Protein AF-S7W7E5-F1 (afdb_monomer)

Solvent-accessible surface area (backbone atoms only — not comparable to full-atom values): 13883 Å² total; per-residue (Å²): 138,82,54,78,68,56,56,57,45,47,63,53,38,70,72,60,65,80,72,83,62,83,86,68,86,85,74,87,75,84,80,75,80,84,60,98,75,58,46,77,47,75,42,61,36,37,36,31,43,35,70,68,48,53,51,52,34,46,76,71,75,38,54,67,69,57,50,50,50,53,32,49,52,54,49,34,51,46,52,35,52,52,32,50,75,71,70,45,52,54,38,60,44,76,47,76,45,79,39,73,76,60,61,88,90,52,62,40,69,65,75,69,90,51,64,68,58,55,52,47,39,42,48,51,53,36,73,76,37,75,84,47,17,38,36,38,38,28,54,35,64,51,74,82,43,46,71,60,30,60,77,65,66,40,77,53,77,62,48,75,49,80,46,88,91,54,58,33,19,25,28,39,33,43,47,50,94,48,68,68,61,35,38,51,46,48,47,39,42,54,40,30,32,54,54,40,86,56,58,61,41,59,44,79,43,81,44,78,44,100,86,77,48,80,40,80,44,76,40,70,35,72,71,38,52,50,38,56,68,69,30,71,73,58,48,74,84,128

Radius of gyration: 18.19 Å; Cα contacts (8 Å, |Δi|>4): 355; chains: 1; bounding box: 48×42×54 Å

Structure (mmCIF, N/CA/C/O backbone):
data_AF-S7W7E5-F1
#
_entry.id   AF-S7W7E5-F1
#
loop_
_atom_site.group_PDB
_atom_site.id
_atom_site.type_symbol
_atom_site.label_atom_id
_atom_site.label_alt_id
_atom_site.label_comp_id
_atom_site.label_asym_id
_atom_site.label_entity_id
_atom_site.label_seq_id
_atom_site.pdbx_PDB_ins_code
_atom_site.Cartn_x
_atom_site.Cartn_y
_atom_site.Cartn_z
_atom_site.occupancy
_atom_site.B_iso_or_equiv
_atom_site.auth_seq_id
_atom_site.auth_comp_id
_atom_site.auth_asym_id
_atom_site.auth_atom_id
_atom_site.pdbx_PDB_model_num
ATOM 1 N N . MET A 1 1 ? -8.495 -20.470 -22.300 1.00 36.09 1 MET A N 1
ATOM 2 C CA . MET A 1 1 ? -7.683 -19.507 -23.070 1.00 36.09 1 MET A CA 1
ATOM 3 C C . MET A 1 1 ? -8.589 -18.308 -23.313 1.00 36.09 1 MET A C 1
ATOM 5 O O . MET A 1 1 ? -9.410 -18.369 -24.214 1.00 36.09 1 MET A O 1
ATOM 9 N N . PHE A 1 2 ? -8.581 -17.331 -22.403 1.00 31.47 2 PHE A N 1
ATOM 10 C CA . PHE A 1 2 ? -9.453 -16.149 -22.489 1.00 31.47 2 PHE A CA 1
ATOM 11 C C . PHE A 1 2 ? -8.809 -15.112 -23.413 1.00 31.47 2 PHE A C 1
ATOM 13 O O . PHE A 1 2 ? -7.579 -15.020 -23.467 1.00 31.47 2 PHE A O 1
ATOM 20 N N . SER A 1 3 ? -9.616 -14.383 -24.182 1.00 30.33 3 SER A N 1
ATOM 21 C CA . SER A 1 3 ? -9.095 -13.420 -25.159 1.00 30.33 3 SER A CA 1
ATOM 22 C C . SER A 1 3 ? -8.536 -12.173 -24.458 1.00 30.33 3 SER A C 1
ATOM 24 O O . SER A 1 3 ? -9.016 -11.788 -23.393 1.00 30.33 3 SER A O 1
ATOM 26 N N . LEU A 1 4 ? -7.548 -11.501 -25.062 1.00 34.56 4 LEU A N 1
ATOM 27 C CA . LEU A 1 4 ? -7.001 -10.214 -24.585 1.00 34.56 4 LEU A CA 1
ATOM 28 C C . LEU A 1 4 ? -8.090 -9.147 -24.334 1.00 34.56 4 LEU A C 1
ATOM 30 O O . LEU A 1 4 ? -7.899 -8.256 -23.509 1.00 34.56 4 LEU A O 1
ATOM 34 N N . LEU A 1 5 ? -9.251 -9.275 -24.988 1.00 28.14 5 LEU A N 1
ATOM 35 C CA . LEU A 1 5 ? -10.413 -8.407 -24.795 1.00 28.14 5 LEU A CA 1
ATOM 36 C C . LEU A 1 5 ? -11.123 -8.647 -23.448 1.00 28.14 5 LEU A C 1
ATOM 38 O O . LEU A 1 5 ? -11.612 -7.705 -22.831 1.00 28.14 5 LEU A O 1
ATOM 42 N N . GLU A 1 6 ? -11.149 -9.887 -22.956 1.00 30.55 6 GLU A N 1
ATOM 43 C CA . GLU A 1 6 ? -11.772 -10.234 -21.671 1.00 30.55 6 GLU A CA 1
ATOM 44 C C . GLU A 1 6 ? -10.896 -9.830 -20.479 1.00 30.55 6 GLU A C 1
ATOM 46 O O . GLU A 1 6 ? -11.427 -9.484 -19.426 1.00 30.55 6 GLU A O 1
ATOM 51 N N . LEU A 1 7 ? -9.568 -9.780 -20.653 1.00 37.66 7 LEU A N 1
ATOM 52 C CA . LEU A 1 7 ? -8.644 -9.246 -19.645 1.00 37.66 7 LEU A CA 1
ATOM 53 C C . LEU A 1 7 ? -8.788 -7.724 -19.477 1.00 37.66 7 LEU A C 1
ATOM 55 O O . LEU A 1 7 ? -8.808 -7.229 -18.350 1.00 37.66 7 LEU A O 1
ATOM 59 N N . PHE A 1 8 ? -8.943 -6.991 -20.586 1.00 31.67 8 PHE A N 1
ATOM 60 C CA . PHE A 1 8 ? -9.191 -5.542 -20.573 1.00 31.67 8 PHE A CA 1
ATOM 61 C C . PHE A 1 8 ? -10.543 -5.192 -19.953 1.00 31.67 8 PHE A C 1
ATOM 63 O O . PHE A 1 8 ? -10.668 -4.201 -19.227 1.00 31.67 8 PHE A O 1
ATOM 70 N N . LEU A 1 9 ? -11.552 -6.030 -20.207 1.00 31.23 9 LEU A N 1
ATOM 71 C CA . LEU A 1 9 ? -12.834 -5.915 -19.536 1.00 31.23 9 LEU A CA 1
ATOM 72 C C . LEU A 1 9 ? -12.685 -6.221 -18.050 1.00 31.23 9 LEU A C 1
ATOM 74 O O . LEU A 1 9 ? -13.210 -5.446 -17.280 1.00 31.23 9 LEU A O 1
ATOM 78 N N . PHE A 1 10 ? -11.923 -7.227 -17.611 1.00 35.41 10 PHE A N 1
ATOM 79 C CA . PHE A 1 10 ? -11.811 -7.556 -16.182 1.00 35.41 10 PHE A CA 1
ATOM 80 C C . PHE A 1 10 ? -11.156 -6.452 -15.337 1.00 35.41 10 PHE A C 1
ATOM 82 O O . PHE A 1 10 ? -11.651 -6.154 -14.253 1.00 35.41 10 PHE A O 1
ATOM 89 N N . VAL A 1 11 ? -10.099 -5.796 -15.834 1.00 36.53 11 VAL A N 1
ATOM 90 C CA . VAL A 1 11 ? -9.468 -4.666 -15.123 1.00 36.53 11 VAL A CA 1
ATOM 91 C C . VAL A 1 11 ? -10.433 -3.481 -15.035 1.00 36.53 11 VAL A C 1
ATOM 93 O O . VAL A 1 11 ? -10.618 -2.934 -13.954 1.00 36.53 11 VAL A O 1
ATOM 96 N N . ASN A 1 12 ? -11.144 -3.141 -16.115 1.00 33.06 12 ASN A N 1
ATOM 97 C CA . ASN A 1 12 ? -12.177 -2.096 -16.065 1.00 33.06 12 ASN A CA 1
ATOM 98 C C . ASN A 1 12 ? -13.422 -2.518 -15.269 1.00 33.06 12 ASN A C 1
ATOM 100 O O . ASN A 1 12 ? -14.105 -1.684 -14.685 1.00 33.06 12 ASN A O 1
ATOM 104 N N . TYR A 1 13 ? -13.721 -3.811 -15.211 1.00 36.22 13 TYR A N 1
ATOM 105 C CA . TYR A 1 13 ? -14.903 -4.379 -14.574 1.00 36.22 13 TYR A CA 1
ATOM 106 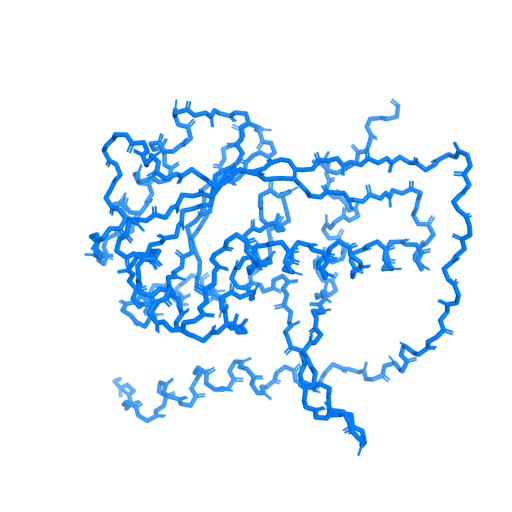C C . TYR A 1 13 ? -14.726 -4.542 -13.069 1.00 36.22 13 TYR A C 1
ATOM 108 O O . TYR A 1 13 ? -15.685 -4.321 -12.345 1.00 36.22 13 TYR A O 1
ATOM 116 N N . VAL A 1 14 ? -13.519 -4.817 -12.565 1.00 40.62 14 VAL A N 1
ATOM 117 C CA . VAL A 1 14 ? -13.231 -4.699 -11.124 1.00 40.62 14 VAL A CA 1
ATOM 118 C C . VAL A 1 14 ? -13.378 -3.241 -10.666 1.00 40.62 14 VAL A C 1
ATOM 120 O O . VAL A 1 14 ? -13.887 -3.007 -9.576 1.00 40.62 14 VAL A O 1
ATOM 123 N N . PHE A 1 15 ? -13.055 -2.261 -11.520 1.00 38.78 15 PHE A N 1
ATOM 124 C CA . PHE A 1 15 ? -13.341 -0.846 -11.245 1.00 38.78 15 PHE A CA 1
ATOM 125 C C . PHE A 1 15 ? -14.815 -0.442 -11.477 1.00 38.78 15 PHE A C 1
ATOM 127 O O . PHE A 1 15 ? -15.273 0.513 -10.860 1.00 38.78 15 PHE A O 1
ATOM 134 N N . SER A 1 16 ? -15.582 -1.171 -12.302 1.00 36.09 16 SER A N 1
ATOM 135 C CA . SER A 1 16 ? -16.959 -0.790 -12.681 1.00 36.09 16 SER A CA 1
ATOM 136 C C . SER A 1 16 ? -18.089 -1.593 -12.012 1.00 36.09 16 SER A C 1
ATOM 138 O O . SER A 1 16 ? -19.228 -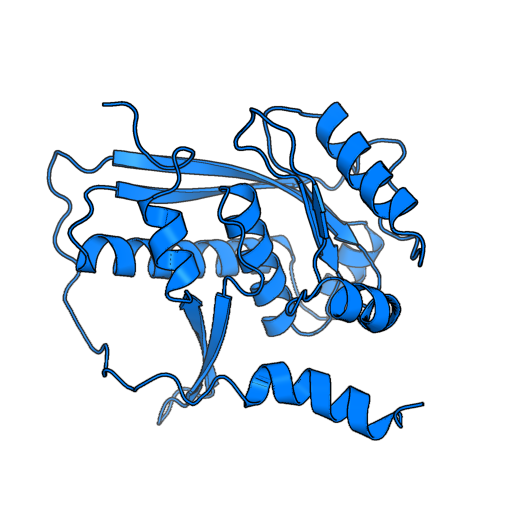1.130 -12.034 1.00 36.09 16 SER A O 1
ATOM 140 N N . ARG A 1 17 ? -17.854 -2.792 -11.443 1.00 33.16 17 ARG A N 1
ATOM 141 C CA . ARG A 1 17 ? -18.945 -3.686 -10.978 1.00 33.16 17 ARG A CA 1
ATOM 142 C C . ARG A 1 17 ? -19.270 -3.693 -9.486 1.00 33.16 17 ARG A C 1
ATOM 144 O O . ARG A 1 17 ? -20.342 -4.187 -9.149 1.00 33.16 17 ARG A O 1
ATOM 151 N N . ASP A 1 18 ? -18.469 -3.084 -8.620 1.00 39.53 18 ASP A N 1
ATOM 152 C CA . ASP A 1 18 ? -18.821 -2.941 -7.194 1.00 39.53 18 ASP A CA 1
ATOM 153 C C . ASP A 1 18 ? -19.610 -1.635 -6.912 1.00 39.53 18 ASP A C 1
ATOM 155 O O . ASP A 1 18 ? -19.486 -1.024 -5.854 1.00 39.53 18 ASP A O 1
ATOM 159 N N . LEU A 1 19 ? -20.458 -1.205 -7.860 1.00 41.25 19 LEU A N 1
ATOM 160 C CA . LEU A 1 19 ? -21.357 -0.041 -7.727 1.00 41.25 19 LEU A CA 1
ATOM 161 C C . LEU A 1 19 ? -22.774 -0.382 -7.230 1.00 41.25 19 LEU A C 1
ATOM 163 O O . LEU A 1 19 ? -23.589 0.518 -7.066 1.00 41.25 19 LEU A O 1
ATOM 167 N N . ASN A 1 20 ? -23.072 -1.649 -6.926 1.00 29.67 20 ASN A N 1
ATOM 168 C CA . ASN A 1 20 ? -24.323 -2.039 -6.259 1.00 29.67 20 ASN A CA 1
ATOM 169 C C . ASN A 1 20 ? -24.090 -2.344 -4.772 1.00 29.67 20 ASN A C 1
ATOM 171 O O . ASN A 1 20 ? -24.461 -3.397 -4.258 1.00 29.67 20 ASN A O 1
ATOM 175 N N . VAL A 1 21 ? -23.474 -1.396 -4.067 1.00 38.59 21 VAL A N 1
ATOM 176 C CA . VAL A 1 21 ? -23.572 -1.317 -2.608 1.00 38.59 21 VAL A CA 1
ATOM 177 C C . VAL A 1 21 ? -24.645 -0.283 -2.300 1.00 38.59 21 VAL A C 1
ATOM 179 O O . VAL A 1 21 ? -24.525 0.872 -2.690 1.00 38.59 21 VAL A O 1
ATOM 182 N N . SER A 1 22 ? -25.712 -0.741 -1.643 1.00 34.47 22 SER A N 1
ATOM 183 C CA . SER A 1 22 ? -26.839 0.044 -1.131 1.00 34.47 22 SER A CA 1
ATOM 184 C C . SER A 1 22 ? -26.448 1.486 -0.779 1.00 34.47 22 SER A C 1
ATOM 186 O O . SER A 1 22 ? -25.796 1.715 0.241 1.00 34.47 22 SER A O 1
ATOM 188 N N . ASN A 1 23 ? -26.917 2.446 -1.583 1.00 31.12 23 ASN A N 1
ATOM 189 C CA . ASN A 1 23 ? -26.926 3.870 -1.257 1.00 31.12 23 ASN A CA 1
ATOM 190 C C . ASN A 1 23 ? -27.649 4.072 0.081 1.00 31.12 23 ASN A C 1
ATOM 192 O O . ASN A 1 23 ? -28.875 4.104 0.150 1.00 31.12 23 ASN A O 1
ATOM 196 N N . ARG A 1 24 ? -26.889 4.198 1.166 1.00 36.97 24 ARG A N 1
ATOM 197 C CA . ARG A 1 24 ? -27.301 5.068 2.261 1.00 36.97 24 ARG A CA 1
ATOM 198 C C . ARG A 1 24 ? -26.563 6.368 2.033 1.00 36.97 24 ARG A C 1
ATOM 200 O O . ARG A 1 24 ? -25.340 6.400 2.129 1.00 36.97 24 ARG A O 1
ATOM 207 N N . ASP A 1 25 ? -27.313 7.392 1.656 1.00 35.44 25 ASP A N 1
ATOM 208 C CA . ASP A 1 25 ? -26.816 8.747 1.481 1.00 35.44 25 ASP A CA 1
ATOM 209 C C . ASP A 1 25 ? -26.152 9.208 2.782 1.00 35.44 25 ASP A C 1
ATOM 211 O O . ASP A 1 25 ? -26.802 9.496 3.786 1.00 35.44 25 ASP A O 1
ATOM 215 N N . PHE A 1 26 ? -24.821 9.210 2.778 1.00 48.16 26 PHE A N 1
ATOM 216 C CA . PHE A 1 26 ? -23.981 9.647 3.886 1.00 48.16 26 PHE A CA 1
ATOM 217 C C . PHE A 1 26 ? -23.557 11.095 3.651 1.00 48.16 26 PHE A C 1
ATOM 219 O O . PHE A 1 26 ? -22.373 11.379 3.486 1.00 48.16 26 PHE A O 1
ATOM 226 N N . ASN A 1 27 ? -24.528 12.008 3.620 1.00 36.44 27 ASN A N 1
ATOM 227 C CA . ASN A 1 27 ? -24.248 13.438 3.577 1.00 36.44 27 ASN A CA 1
ATOM 228 C C . ASN A 1 27 ? -24.368 14.065 4.971 1.00 36.44 27 ASN A C 1
ATOM 230 O O . ASN A 1 27 ? -25.354 13.873 5.680 1.00 36.44 27 ASN A O 1
ATOM 234 N N . SER A 1 28 ? -23.324 14.831 5.309 1.00 40.44 28 SER A N 1
ATOM 235 C CA . SER A 1 28 ? -23.257 15.871 6.345 1.00 40.44 28 SER A CA 1
ATOM 236 C C . SER A 1 28 ? -23.687 15.469 7.761 1.00 40.44 28 SER A C 1
ATOM 238 O O . SER A 1 28 ? -24.772 15.818 8.216 1.00 40.44 28 SER A O 1
ATOM 240 N N . ALA A 1 29 ? -22.781 14.820 8.496 1.00 38.12 29 ALA A N 1
ATOM 241 C CA . ALA A 1 29 ? -22.794 14.859 9.957 1.00 38.12 29 ALA A CA 1
ATOM 242 C C . ALA A 1 29 ? -21.595 15.693 10.428 1.00 38.12 29 ALA A C 1
ATOM 244 O O . ALA A 1 29 ? -20.452 15.382 10.088 1.00 38.12 29 ALA A O 1
ATOM 245 N N . GLU A 1 30 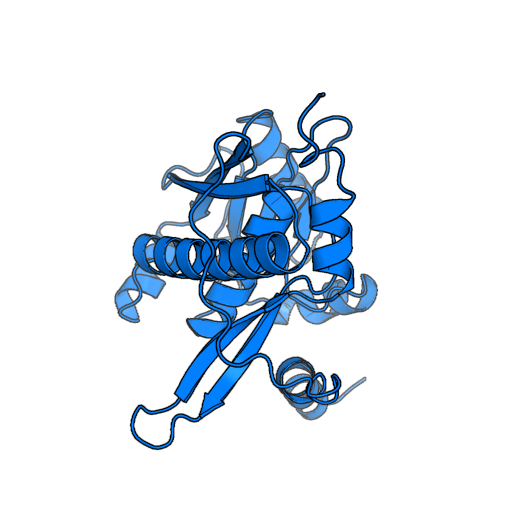? -21.870 16.770 11.165 1.00 39.47 30 GLU A N 1
ATOM 246 C CA . GLU A 1 30 ? -20.862 17.601 11.825 1.00 39.47 30 GLU A CA 1
ATOM 247 C C . GLU A 1 30 ? -19.932 16.728 12.677 1.00 39.47 30 GLU A C 1
ATOM 249 O O . GLU A 1 30 ? -20.387 15.900 13.467 1.00 39.47 30 GLU A O 1
ATOM 254 N N . ILE A 1 31 ? -18.619 16.904 12.504 1.00 47.06 31 ILE A N 1
ATOM 255 C CA . ILE A 1 31 ? -17.591 16.185 13.263 1.00 47.06 31 ILE A CA 1
ATOM 256 C C . ILE A 1 31 ? -17.685 16.645 14.728 1.00 47.06 31 ILE A C 1
ATOM 258 O O . ILE A 1 31 ? -17.387 17.812 15.002 1.00 47.06 31 ILE A O 1
ATOM 262 N N . PRO A 1 32 ? -18.060 15.780 15.691 1.00 45.25 32 PRO A N 1
ATOM 263 C CA . PRO A 1 32 ? -18.149 16.184 17.088 1.00 45.25 32 PRO A CA 1
ATOM 264 C C . PRO A 1 32 ? -16.762 16.542 17.627 1.00 45.25 32 PRO A C 1
ATOM 266 O O . PRO A 1 32 ? -15.768 15.868 17.336 1.00 45.25 32 PRO A O 1
ATOM 269 N N . SER A 1 33 ? -16.693 17.598 18.439 1.00 44.78 33 SER A N 1
ATOM 270 C CA . SER A 1 33 ? -15.467 18.018 19.114 1.00 44.78 33 SER A CA 1
ATOM 271 C C . SER A 1 33 ? -14.915 16.889 19.997 1.00 44.78 33 SER A C 1
ATOM 273 O O . SER A 1 33 ? -15.645 16.211 20.721 1.00 44.78 33 SER A O 1
ATOM 275 N N . ALA A 1 34 ? -13.605 16.646 19.891 1.00 49.41 34 ALA A N 1
ATOM 276 C CA . ALA A 1 34 ? -12.937 15.518 20.532 1.00 49.41 34 ALA A CA 1
ATOM 277 C C . ALA A 1 34 ? -13.111 15.552 22.063 1.00 49.41 34 ALA A C 1
ATOM 279 O O . ALA A 1 34 ? -12.642 16.471 22.735 1.00 49.41 34 ALA A O 1
ATOM 280 N N . SER A 1 35 ? -13.770 14.531 22.619 1.00 51.56 35 SER A N 1
ATOM 281 C CA . SER A 1 35 ? -13.858 14.336 24.071 1.00 51.56 35 SER A CA 1
ATOM 282 C C . SER A 1 35 ? -12.490 13.956 24.660 1.00 51.56 35 SER A C 1
ATOM 284 O O . SER A 1 35 ? -11.661 13.352 23.972 1.00 51.56 35 SER A O 1
ATOM 286 N N . LYS A 1 36 ? -12.268 14.273 25.947 1.00 56.88 36 LYS A N 1
ATOM 287 C CA . LYS A 1 36 ? -11.012 14.050 26.700 1.00 56.88 36 LYS A CA 1
ATOM 288 C C . LYS A 1 36 ? -10.500 12.594 26.740 1.00 56.88 36 LYS A C 1
ATOM 290 O O . LYS A 1 36 ? -9.365 12.391 27.148 1.00 56.88 36 LYS A O 1
ATOM 295 N N . ASP A 1 37 ? -11.274 11.618 26.259 1.00 66.50 37 ASP A N 1
ATOM 296 C CA . ASP A 1 37 ? -10.936 10.184 26.272 1.00 66.50 37 ASP A CA 1
ATOM 297 C C . ASP A 1 37 ? -10.537 9.624 24.890 1.00 66.50 37 ASP A C 1
ATOM 299 O O . ASP A 1 37 ? -10.638 8.420 24.652 1.00 66.50 37 ASP A O 1
ATOM 303 N N . THR A 1 38 ? -10.160 10.475 23.932 1.00 77.94 38 THR A N 1
ATOM 304 C CA . THR A 1 38 ? -9.844 10.015 22.570 1.00 77.94 38 THR A CA 1
ATOM 305 C C . THR A 1 38 ? -8.413 9.470 22.484 1.00 77.94 38 THR A C 1
ATOM 307 O O . THR A 1 38 ? -7.455 10.235 22.590 1.00 77.94 38 THR A O 1
ATOM 310 N N . THR A 1 39 ? -8.244 8.169 22.236 1.00 83.88 39 THR A N 1
ATOM 311 C CA . THR A 1 39 ? -6.929 7.540 22.022 1.00 83.88 39 THR A CA 1
ATOM 312 C C . THR A 1 39 ? -6.477 7.732 20.577 1.00 83.88 39 THR A C 1
ATOM 314 O O . THR A 1 39 ? -7.211 7.399 19.647 1.00 83.88 39 THR A O 1
ATOM 317 N N . MET A 1 40 ? -5.257 8.231 20.367 1.00 86.50 40 MET A N 1
ATOM 318 C CA . MET A 1 40 ? -4.649 8.325 19.039 1.00 86.50 40 MET A CA 1
ATOM 319 C C . MET A 1 40 ? -3.652 7.186 18.829 1.00 86.50 40 MET A C 1
ATOM 321 O O . MET A 1 40 ? -2.697 7.050 19.589 1.00 86.50 40 MET A O 1
ATOM 325 N N . LYS A 1 41 ? -3.849 6.395 17.775 1.00 84.19 41 LYS A N 1
ATOM 326 C CA . LYS A 1 41 ? -2.891 5.389 17.322 1.00 84.19 41 LYS A CA 1
ATOM 327 C C . LYS A 1 41 ? -2.139 5.909 16.105 1.00 84.19 41 LYS A C 1
ATOM 329 O O . LYS A 1 41 ? -2.762 6.251 15.102 1.00 84.19 41 LYS A O 1
ATOM 334 N N . ILE A 1 42 ? -0.813 5.922 16.189 1.00 89.06 42 ILE A N 1
ATOM 335 C CA . ILE A 1 42 ? 0.070 6.308 15.087 1.00 89.06 42 ILE A CA 1
ATOM 336 C C . ILE A 1 42 ? 0.618 5.034 14.441 1.00 89.06 42 ILE A C 1
ATOM 338 O O . ILE A 1 42 ? 1.179 4.181 15.125 1.00 89.06 42 ILE A O 1
ATOM 342 N N . ILE A 1 43 ? 0.435 4.895 13.131 1.00 88.88 43 ILE A N 1
ATOM 343 C CA . ILE A 1 43 ? 1.036 3.834 12.321 1.00 88.88 43 ILE A CA 1
ATOM 344 C C . ILE A 1 43 ? 2.147 4.471 11.505 1.00 88.88 43 ILE A C 1
ATOM 346 O O . ILE A 1 43 ? 1.874 5.253 10.595 1.00 88.88 43 ILE A O 1
ATOM 350 N N . PHE A 1 44 ? 3.383 4.130 11.848 1.00 91.50 44 PHE A N 1
ATOM 351 C CA . PHE A 1 44 ? 4.560 4.530 11.094 1.00 91.50 44 PHE A CA 1
ATOM 352 C C . PHE A 1 44 ? 4.931 3.433 10.092 1.00 91.50 44 PHE A C 1
ATOM 354 O O . PHE A 1 44 ? 4.923 2.256 10.451 1.00 91.50 44 PHE A O 1
ATOM 361 N N . PHE A 1 45 ? 5.251 3.800 8.854 1.00 92.25 45 PHE A N 1
ATOM 362 C CA . PHE A 1 45 ? 5.726 2.870 7.826 1.00 92.25 45 PHE A CA 1
ATOM 363 C C . PHE A 1 45 ? 6.798 3.513 6.942 1.00 92.25 45 PHE A C 1
ATOM 365 O O . PHE A 1 45 ? 6.851 4.731 6.790 1.00 92.25 45 PHE A O 1
ATOM 372 N N . ARG A 1 46 ? 7.634 2.691 6.306 1.00 94.62 46 ARG A N 1
ATOM 373 C CA . ARG A 1 46 ? 8.579 3.157 5.280 1.00 94.62 46 ARG A CA 1
ATOM 374 C C . ARG A 1 46 ? 8.092 2.805 3.892 1.00 94.62 46 ARG A C 1
ATOM 376 O O . ARG A 1 46 ? 7.541 1.728 3.692 1.00 94.62 46 ARG A O 1
ATOM 383 N N . ILE A 1 47 ? 8.328 3.682 2.929 1.00 95.69 47 ILE A N 1
ATOM 384 C CA . ILE A 1 47 ? 8.116 3.401 1.511 1.00 95.69 47 ILE A CA 1
ATOM 385 C C . ILE A 1 47 ? 9.472 3.347 0.825 1.00 95.69 47 ILE A C 1
ATOM 387 O O . ILE A 1 47 ? 10.245 4.291 0.935 1.00 95.69 47 ILE A O 1
ATOM 391 N N . PHE A 1 48 ? 9.725 2.278 0.079 1.00 96.06 48 PHE A N 1
ATOM 392 C CA . PHE A 1 48 ? 10.901 2.137 -0.769 1.00 96.06 48 PHE A CA 1
ATOM 393 C C . PHE A 1 48 ? 10.483 2.131 -2.233 1.00 96.06 48 PHE A C 1
ATOM 395 O O . PHE A 1 48 ? 9.584 1.384 -2.619 1.00 96.06 48 PHE A O 1
ATOM 402 N N . ALA A 1 49 ? 11.151 2.936 -3.049 1.00 94.69 49 ALA A N 1
ATOM 403 C CA . ALA A 1 49 ? 10.967 2.981 -4.494 1.00 94.69 49 ALA A CA 1
ATOM 404 C C . ALA A 1 49 ? 12.336 3.040 -5.174 1.00 94.69 49 ALA A C 1
ATOM 406 O O . ALA A 1 49 ? 13.278 3.612 -4.625 1.00 94.69 49 ALA A O 1
ATOM 407 N N . SER A 1 50 ? 12.456 2.455 -6.365 1.00 92.81 50 SER A N 1
ATOM 408 C CA . SER A 1 50 ? 13.668 2.626 -7.166 1.00 92.81 50 SER A CA 1
ATOM 409 C C . SER A 1 50 ? 13.784 4.053 -7.692 1.00 92.81 50 SER A C 1
ATOM 411 O O . SER A 1 50 ? 12.777 4.742 -7.884 1.00 92.81 50 SER A O 1
ATOM 413 N N . LYS A 1 51 ? 15.013 4.483 -7.987 1.00 91.75 51 LYS A N 1
ATOM 414 C CA . LYS A 1 51 ? 15.262 5.781 -8.618 1.00 91.75 51 LYS A CA 1
ATOM 415 C C . LYS A 1 51 ? 14.503 5.910 -9.941 1.00 91.75 51 LYS A C 1
ATOM 417 O O . LYS A 1 51 ? 13.886 6.934 -10.190 1.00 91.75 51 LYS A O 1
ATOM 422 N N . GLU A 1 52 ? 14.469 4.844 -10.728 1.00 92.06 52 GLU A N 1
ATOM 423 C CA . GLU A 1 52 ? 13.761 4.755 -12.003 1.00 92.06 52 GLU A CA 1
ATOM 424 C C . GLU A 1 52 ? 12.254 4.985 -11.833 1.00 92.06 52 GLU A C 1
ATOM 426 O O . GLU A 1 52 ? 11.647 5.713 -12.615 1.00 92.06 52 GLU A O 1
ATOM 431 N N . THR A 1 53 ? 11.653 4.442 -10.769 1.00 91.94 53 THR A N 1
ATOM 432 C CA . THR A 1 53 ? 10.242 4.700 -10.448 1.00 91.94 53 THR A CA 1
ATOM 433 C C . THR A 1 53 ? 9.999 6.165 -10.110 1.00 91.94 53 THR A C 1
ATOM 435 O O . THR A 1 53 ? 9.022 6.751 -10.575 1.00 91.94 53 THR A O 1
ATOM 438 N N . ILE A 1 54 ? 10.876 6.763 -9.301 1.00 92.44 54 ILE A N 1
ATOM 439 C CA . ILE A 1 54 ? 10.784 8.180 -8.934 1.00 92.44 54 ILE A CA 1
ATOM 440 C C . ILE A 1 54 ? 10.932 9.066 -10.173 1.00 92.44 54 ILE A C 1
ATOM 442 O O . ILE A 1 54 ? 10.130 9.976 -10.373 1.00 92.44 54 ILE A O 1
ATOM 446 N N . ASP A 1 55 ? 11.910 8.773 -11.026 1.00 92.56 55 ASP A N 1
ATOM 447 C CA . ASP A 1 55 ? 12.168 9.516 -12.255 1.00 92.56 55 ASP A CA 1
ATOM 448 C C . ASP A 1 55 ? 10.975 9.418 -13.223 1.00 92.56 55 ASP A C 1
ATOM 450 O O . ASP A 1 55 ? 10.537 10.438 -13.757 1.00 92.56 55 ASP A O 1
ATOM 454 N N . GLU A 1 56 ? 10.372 8.235 -13.400 1.00 92.62 56 GLU A N 1
ATOM 455 C CA . GLU A 1 56 ? 9.191 8.079 -14.260 1.00 92.62 56 GLU A CA 1
ATOM 456 C C . GLU A 1 56 ? 7.956 8.808 -13.706 1.00 92.62 56 GLU A C 1
ATOM 458 O O . GLU A 1 56 ? 7.218 9.444 -14.467 1.00 92.62 56 GLU A O 1
ATOM 463 N N . LEU A 1 57 ? 7.728 8.759 -12.388 1.00 91.94 57 LEU A N 1
ATOM 464 C CA . LEU A 1 57 ? 6.673 9.547 -11.745 1.00 91.94 57 LEU A CA 1
ATOM 465 C C . LEU A 1 57 ? 6.898 11.047 -11.996 1.00 91.94 57 LEU A C 1
ATOM 467 O O . LEU A 1 57 ? 5.985 11.730 -12.468 1.00 91.94 57 LEU A O 1
ATOM 471 N N . ASN A 1 58 ? 8.122 11.537 -11.792 1.00 92.75 58 ASN A N 1
ATOM 472 C CA . ASN A 1 58 ? 8.474 12.942 -11.996 1.00 92.75 58 ASN A CA 1
ATOM 473 C C . ASN A 1 58 ? 8.269 13.390 -13.451 1.00 92.75 58 ASN A C 1
ATOM 475 O O . ASN A 1 58 ? 7.708 14.461 -13.684 1.00 92.75 58 ASN A O 1
ATOM 479 N N . ILE A 1 59 ? 8.647 12.563 -14.435 1.00 93.44 59 ILE A N 1
ATOM 480 C CA . ILE A 1 59 ? 8.408 12.829 -15.867 1.00 93.44 59 ILE A CA 1
ATOM 481 C C . ILE A 1 59 ? 6.909 12.989 -16.156 1.00 93.44 59 ILE A C 1
ATOM 483 O O . ILE A 1 59 ? 6.517 13.821 -16.974 1.00 93.44 59 ILE A O 1
ATOM 487 N N . LYS A 1 60 ? 6.055 12.232 -15.461 1.00 89.50 60 LYS A N 1
ATOM 488 C CA . LYS A 1 60 ? 4.590 12.325 -15.562 1.00 89.50 60 LYS A CA 1
ATOM 489 C C . LYS A 1 60 ? 3.989 13.449 -14.703 1.00 89.50 60 LYS A C 1
ATOM 491 O O . LYS A 1 60 ? 2.768 13.533 -14.585 1.00 89.50 60 LYS A O 1
ATOM 496 N N . GLY A 1 61 ? 4.814 14.307 -14.097 1.00 91.31 61 GLY A N 1
ATOM 497 C CA . GLY A 1 61 ? 4.367 15.390 -13.215 1.00 91.31 61 GLY A CA 1
ATOM 498 C C . GLY A 1 61 ? 3.800 14.897 -11.880 1.00 91.31 61 GLY A C 1
ATOM 499 O O . GLY A 1 61 ? 3.012 15.597 -11.240 1.00 91.31 61 GLY A O 1
ATOM 500 N N . MET A 1 62 ? 4.161 13.683 -11.471 1.00 91.69 62 MET A N 1
ATOM 501 C CA . MET A 1 62 ? 3.733 13.047 -10.233 1.00 91.69 62 MET A CA 1
ATOM 502 C C . MET A 1 62 ? 4.891 13.009 -9.236 1.00 91.69 62 MET A C 1
ATOM 504 O O . MET A 1 62 ? 5.918 12.401 -9.496 1.00 91.69 62 MET A O 1
ATOM 508 N N . ASP A 1 63 ? 4.707 13.616 -8.066 1.00 92.94 63 ASP A N 1
ATOM 509 C CA . ASP A 1 63 ? 5.663 13.520 -6.960 1.00 92.94 63 ASP A CA 1
ATOM 510 C C . ASP A 1 63 ? 5.204 12.424 -5.983 1.00 92.94 63 ASP A C 1
ATOM 512 O O . ASP A 1 63 ? 4.081 12.480 -5.467 1.00 92.94 63 ASP A O 1
ATOM 516 N N . LEU A 1 64 ? 6.048 11.410 -5.743 1.00 92.88 64 LEU A N 1
ATOM 517 C CA . LEU A 1 64 ? 5.685 10.272 -4.888 1.00 92.88 64 LEU A CA 1
ATOM 518 C C . LEU A 1 64 ? 5.347 10.722 -3.462 1.00 92.88 64 LEU A C 1
ATOM 520 O O . LEU A 1 64 ? 4.336 10.286 -2.918 1.00 92.88 64 LEU A O 1
ATOM 524 N N . ASN A 1 65 ? 6.147 11.614 -2.869 1.00 94.31 65 ASN A N 1
ATOM 525 C CA . ASN A 1 65 ? 5.908 12.118 -1.515 1.00 94.31 65 ASN A CA 1
ATOM 526 C C . ASN A 1 65 ? 4.543 12.801 -1.411 1.00 94.31 65 ASN A C 1
ATOM 528 O O . ASN A 1 65 ? 3.799 12.559 -0.462 1.00 94.31 65 ASN A O 1
ATOM 532 N N . ARG A 1 66 ? 4.184 13.611 -2.407 1.00 94.56 66 ARG A N 1
ATOM 533 C CA . ARG A 1 66 ? 2.887 14.277 -2.492 1.00 94.56 66 ARG A CA 1
ATOM 534 C C . ARG A 1 66 ? 1.749 13.275 -2.638 1.00 94.56 66 ARG A C 1
ATOM 536 O O . ARG A 1 66 ? 0.749 13.406 -1.942 1.00 94.56 66 ARG A O 1
ATOM 543 N N . ILE A 1 67 ? 1.889 12.263 -3.495 1.00 94.25 67 ILE A N 1
ATOM 544 C CA . ILE A 1 67 ? 0.860 11.224 -3.665 1.00 94.25 67 ILE A CA 1
ATOM 545 C C . ILE A 1 67 ? 0.653 10.450 -2.361 1.00 94.25 67 ILE A C 1
ATOM 547 O O . ILE A 1 67 ? -0.489 10.197 -1.969 1.00 94.25 67 ILE A O 1
ATOM 551 N N . VAL A 1 68 ? 1.738 10.097 -1.674 1.00 95.44 68 VAL A N 1
ATOM 552 C CA . VAL A 1 68 ? 1.690 9.420 -0.375 1.00 95.44 68 VAL A CA 1
ATOM 553 C C . VAL A 1 68 ? 0.995 10.306 0.651 1.00 95.44 68 VAL A C 1
ATOM 555 O O . VAL A 1 68 ? 0.060 9.841 1.298 1.00 95.44 68 VAL A O 1
ATOM 558 N N . GLN A 1 69 ? 1.371 11.583 0.752 1.00 95.94 69 GLN A N 1
ATOM 559 C CA . GLN A 1 69 ? 0.751 12.547 1.662 1.00 95.94 69 GLN A CA 1
ATOM 560 C C . GLN A 1 69 ? -0.750 12.726 1.391 1.00 95.94 69 GLN A C 1
ATOM 562 O O . GLN A 1 69 ? -1.547 12.707 2.331 1.00 95.94 69 GLN A O 1
ATOM 567 N N . ASP A 1 70 ? -1.151 12.862 0.126 1.00 93.94 70 ASP A N 1
ATOM 568 C CA . ASP A 1 70 ? -2.556 13.005 -0.266 1.00 93.94 70 ASP A CA 1
ATOM 569 C C . ASP A 1 70 ? -3.357 11.742 0.079 1.00 93.94 70 ASP A C 1
ATOM 571 O O . ASP A 1 70 ? -4.463 11.819 0.619 1.00 93.94 70 ASP A O 1
ATOM 575 N N . THR A 1 71 ? -2.789 10.566 -0.209 1.00 94.06 71 THR A N 1
ATOM 576 C CA . THR A 1 71 ? -3.405 9.268 0.106 1.00 94.06 71 THR A CA 1
ATOM 577 C C . THR A 1 71 ? -3.572 9.106 1.609 1.00 94.06 71 THR A C 1
ATOM 579 O O . THR A 1 71 ? -4.657 8.764 2.077 1.00 94.06 71 THR A O 1
ATOM 582 N N . LYS A 1 72 ? -2.514 9.417 2.361 1.00 95.06 72 LYS A N 1
ATOM 583 C CA . LYS A 1 72 ? -2.475 9.405 3.820 1.00 95.06 72 LYS A 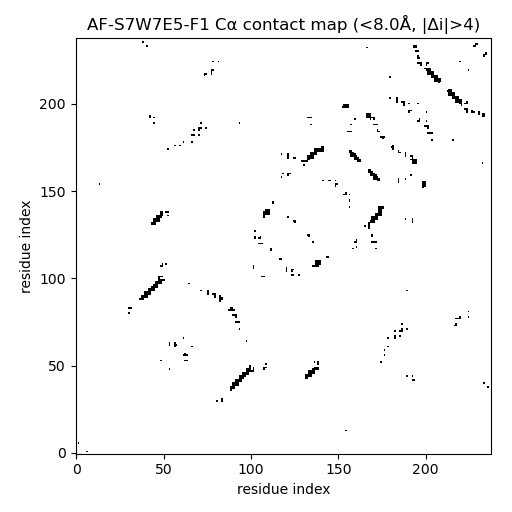CA 1
ATOM 584 C C . LYS A 1 72 ? -3.593 10.265 4.393 1.00 95.06 72 LYS A C 1
ATOM 586 O O . LYS A 1 72 ? -4.408 9.764 5.159 1.00 95.06 72 LYS A O 1
ATOM 591 N N . HIS A 1 73 ? -3.678 11.526 3.972 1.00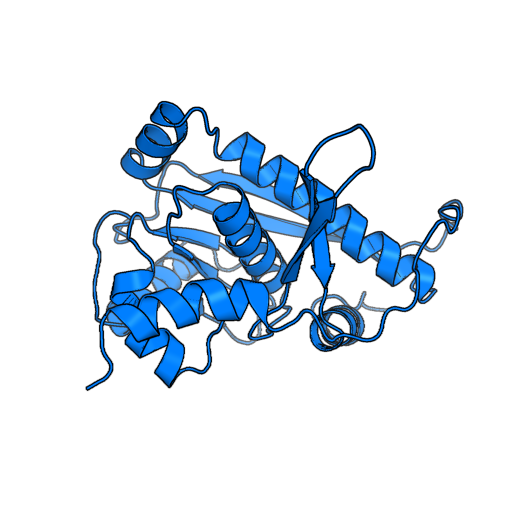 94.69 73 HIS A N 1
ATOM 592 C CA . HIS A 1 73 ? -4.673 12.467 4.477 1.00 94.69 73 HIS A CA 1
ATOM 593 C C . HIS A 1 73 ? -6.105 11.978 4.226 1.00 94.69 73 HIS A C 1
ATOM 595 O O . HIS A 1 73 ? -6.884 11.854 5.172 1.00 94.69 73 HIS A O 1
ATOM 601 N N . LYS A 1 74 ? -6.424 11.607 2.978 1.00 92.50 74 LYS A N 1
ATOM 602 C CA . LYS A 1 74 ? -7.757 11.104 2.610 1.00 92.50 74 LYS A CA 1
ATOM 603 C C . LYS A 1 74 ? -8.127 9.834 3.372 1.00 92.50 74 LYS A C 1
ATOM 605 O O . LYS A 1 74 ? -9.260 9.691 3.831 1.00 92.50 74 LYS A O 1
ATOM 610 N N . LEU A 1 75 ? -7.183 8.906 3.519 1.00 92.81 75 LEU A N 1
ATOM 611 C CA . LEU A 1 75 ? -7.409 7.658 4.239 1.00 92.81 75 LEU A CA 1
ATOM 612 C C . LEU A 1 75 ? -7.635 7.911 5.738 1.00 92.81 75 LEU A C 1
ATOM 614 O O . LEU A 1 75 ? -8.575 7.361 6.309 1.00 92.81 75 LEU A O 1
ATOM 618 N N . GLN A 1 76 ? -6.825 8.773 6.366 1.00 93.75 76 GLN A N 1
ATOM 619 C CA . GLN A 1 76 ? -7.001 9.175 7.768 1.00 93.75 76 GLN A CA 1
ATOM 620 C C . GLN A 1 76 ? -8.377 9.791 8.003 1.00 93.75 76 GLN A C 1
ATOM 622 O O . GLN A 1 76 ? -9.053 9.428 8.964 1.00 93.75 76 GLN A O 1
ATOM 627 N N . GLU A 1 77 ? -8.783 10.731 7.152 1.00 93.38 77 GLU A N 1
ATOM 628 C CA . GLU A 1 77 ? -10.083 11.390 7.243 1.00 93.38 77 GLU A CA 1
ATOM 629 C C . GLU A 1 77 ? -11.221 10.372 7.124 1.00 93.38 77 GLU A C 1
ATOM 631 O O . GLU A 1 77 ? -12.096 10.319 7.990 1.00 93.38 77 GLU A O 1
ATOM 636 N N . THR A 1 78 ? -11.146 9.498 6.117 1.00 91.75 78 THR A N 1
ATOM 637 C CA . THR A 1 78 ? -12.152 8.459 5.862 1.00 91.75 78 THR A CA 1
ATOM 638 C C . THR A 1 78 ? -12.313 7.531 7.065 1.00 91.75 78 THR A C 1
ATOM 640 O O . THR A 1 78 ? -13.428 7.332 7.548 1.00 91.75 78 THR A O 1
ATOM 643 N N . ILE A 1 79 ? -11.213 6.983 7.593 1.00 90.69 79 ILE A N 1
ATOM 644 C CA . ILE A 1 79 ? -11.283 6.046 8.720 1.00 90.69 79 ILE A CA 1
ATOM 645 C C . ILE A 1 79 ? -11.789 6.748 9.982 1.00 90.69 79 ILE A C 1
ATOM 647 O O . ILE A 1 79 ? -12.678 6.235 10.658 1.00 90.69 79 ILE A O 1
ATOM 651 N N . ASN A 1 80 ? -11.254 7.928 10.299 1.00 92.12 80 ASN A N 1
ATOM 652 C CA . ASN A 1 80 ? -11.635 8.651 11.510 1.00 92.12 80 ASN A CA 1
ATOM 653 C C . ASN A 1 80 ? -13.098 9.101 11.478 1.00 92.12 80 ASN A C 1
ATOM 655 O O . ASN A 1 80 ? -13.759 9.061 12.512 1.00 92.12 80 ASN A O 1
ATOM 659 N N . SER A 1 81 ? -13.615 9.479 10.307 1.00 90.88 81 SER A N 1
ATOM 660 C CA . SER A 1 81 ? -15.034 9.790 10.116 1.00 90.88 81 SER A CA 1
ATOM 661 C C . SER A 1 81 ? -15.916 8.568 10.390 1.00 90.88 81 SER A C 1
ATOM 663 O O . SER A 1 81 ? -16.881 8.648 11.153 1.00 90.88 81 SER A O 1
ATOM 665 N N . VAL A 1 82 ? -15.542 7.399 9.854 1.00 89.44 82 VAL A N 1
ATOM 666 C CA . VAL A 1 82 ? -16.267 6.142 10.096 1.00 89.44 82 VAL A CA 1
ATOM 667 C C . VAL A 1 82 ? -16.233 5.751 11.576 1.00 89.44 82 VAL A C 1
ATOM 669 O O . VAL A 1 82 ? -17.281 5.449 12.144 1.00 89.44 82 VAL A O 1
ATOM 672 N N . LEU A 1 83 ? -15.063 5.796 12.220 1.00 87.38 83 LEU A N 1
ATOM 673 C CA . LEU A 1 83 ? -14.911 5.466 13.640 1.00 87.38 83 LEU A CA 1
ATOM 674 C C . LEU A 1 83 ? -15.713 6.412 14.541 1.00 87.38 83 LEU A C 1
ATOM 676 O O . LEU A 1 83 ? -16.410 5.944 15.441 1.00 87.38 83 LEU A O 1
ATOM 680 N N . ALA A 1 84 ? -15.669 7.720 14.268 1.00 88.88 84 ALA A N 1
ATOM 681 C CA . ALA A 1 84 ? -16.433 8.717 15.011 1.00 88.88 84 ALA A CA 1
ATOM 682 C C . ALA A 1 84 ? -17.944 8.484 14.880 1.00 88.88 84 ALA A C 1
ATOM 684 O O . ALA A 1 84 ? -18.657 8.497 15.883 1.00 88.88 84 ALA A O 1
ATOM 685 N N . ARG A 1 85 ? -18.431 8.193 13.666 1.00 87.62 85 ARG A N 1
ATOM 686 C CA . ARG A 1 85 ? -19.847 7.880 13.413 1.00 87.62 85 ARG A CA 1
ATOM 687 C C . ARG A 1 85 ? -20.313 6.617 14.140 1.00 87.62 85 ARG A C 1
ATOM 689 O O . ARG A 1 85 ? -21.472 6.529 14.528 1.00 87.62 85 ARG A O 1
ATOM 696 N N . LEU A 1 86 ? -19.418 5.652 14.329 1.00 86.56 86 LEU A N 1
ATOM 697 C CA . LEU A 1 86 ? -19.669 4.429 15.094 1.00 86.56 86 LEU A CA 1
ATOM 698 C C . LEU A 1 86 ? -19.468 4.612 16.612 1.00 86.56 86 LEU A C 1
ATOM 700 O O . LEU A 1 86 ? -19.623 3.658 17.369 1.00 86.56 86 LEU A O 1
ATOM 704 N N . GLY A 1 87 ? -19.136 5.821 17.076 1.00 85.00 87 GLY A N 1
ATOM 705 C CA . GLY A 1 87 ? -18.949 6.129 18.495 1.00 85.00 87 GLY A CA 1
ATOM 706 C C . GLY A 1 87 ? -17.639 5.605 19.093 1.00 85.00 87 GLY A C 1
ATOM 707 O O . GLY A 1 87 ? -17.484 5.599 20.316 1.00 85.00 87 GLY A O 1
ATOM 708 N N . HIS A 1 88 ? -16.678 5.174 18.269 1.00 84.31 88 HIS A N 1
ATOM 709 C CA . HIS A 1 88 ? -15.368 4.752 18.759 1.00 84.31 88 HIS A CA 1
ATOM 710 C C . HIS A 1 88 ? -14.541 5.961 19.201 1.00 84.31 88 HIS A C 1
ATOM 712 O O . HIS A 1 88 ? -14.371 6.932 18.468 1.00 84.31 88 HIS A O 1
ATOM 718 N N . LYS A 1 89 ? -13.937 5.864 20.390 1.00 83.69 89 LYS A N 1
ATOM 719 C CA . LYS A 1 89 ? -13.016 6.875 20.940 1.00 83.69 89 LYS A CA 1
ATOM 720 C C . LYS A 1 89 ? -11.590 6.774 20.376 1.00 83.69 89 LYS A C 1
ATOM 722 O O . LYS A 1 89 ? -10.665 7.351 20.933 1.00 83.69 89 LYS A O 1
ATOM 727 N N . MET A 1 90 ? -11.383 6.015 19.304 1.00 84.31 90 MET A N 1
ATOM 728 C CA . MET A 1 90 ? -10.070 5.832 18.690 1.00 84.31 90 MET A CA 1
ATOM 729 C C . MET A 1 90 ? -9.940 6.715 17.456 1.00 84.31 90 MET A C 1
ATOM 731 O O . MET A 1 90 ? -10.849 6.780 16.631 1.00 84.31 90 MET A O 1
ATOM 735 N N . ARG A 1 91 ? -8.777 7.346 17.306 1.00 88.62 91 ARG A N 1
ATOM 736 C CA . ARG A 1 91 ? -8.356 8.008 16.076 1.00 88.62 91 ARG A CA 1
ATOM 737 C C . ARG A 1 91 ? -7.080 7.383 15.557 1.00 88.62 91 ARG A C 1
ATOM 739 O O . ARG A 1 91 ? -6.208 6.985 16.324 1.00 88.62 91 ARG A O 1
ATOM 746 N N . ILE A 1 92 ? -6.969 7.340 14.243 1.00 87.88 92 ILE A N 1
ATOM 747 C CA . ILE A 1 92 ? -5.842 6.761 13.537 1.00 87.88 92 ILE A CA 1
ATOM 748 C C . ILE A 1 92 ? -5.084 7.877 12.837 1.00 87.88 92 ILE A C 1
ATOM 750 O O . ILE A 1 92 ? -5.665 8.713 12.133 1.00 87.88 92 ILE A O 1
ATOM 754 N N . ALA A 1 93 ? -3.774 7.870 13.038 1.00 92.25 93 ALA A N 1
ATOM 755 C CA . ALA A 1 93 ? -2.837 8.672 12.295 1.00 92.25 93 ALA A CA 1
ATOM 756 C C . ALA A 1 93 ? -1.830 7.782 11.573 1.00 92.25 93 ALA A C 1
ATOM 758 O O . ALA A 1 93 ? -1.414 6.747 12.085 1.00 92.25 93 ALA A O 1
ATOM 759 N N . PHE A 1 94 ? -1.450 8.208 10.378 1.00 92.44 94 PHE A N 1
ATOM 760 C CA . PHE A 1 94 ? -0.397 7.580 9.603 1.00 92.44 94 PHE A CA 1
ATOM 761 C C . PHE A 1 94 ? 0.776 8.543 9.531 1.00 92.44 94 PHE A C 1
ATOM 763 O O . PHE A 1 94 ? 0.584 9.748 9.337 1.00 92.44 94 PHE A O 1
ATOM 770 N N . ASP A 1 95 ? 1.971 7.996 9.664 1.00 94.38 95 ASP A N 1
ATOM 771 C CA . ASP A 1 95 ? 3.218 8.710 9.465 1.00 94.38 95 ASP A CA 1
ATOM 772 C C . ASP A 1 95 ? 4.164 7.855 8.626 1.00 94.38 95 ASP A C 1
ATOM 774 O O . ASP A 1 95 ? 4.010 6.631 8.562 1.00 94.38 95 ASP A O 1
ATOM 778 N N . TYR A 1 96 ? 5.076 8.499 7.906 1.00 95.44 96 TYR A N 1
ATOM 779 C CA . TYR A 1 96 ? 5.884 7.788 6.931 1.00 95.44 96 TYR A CA 1
ATOM 780 C C . TYR A 1 96 ? 7.237 8.420 6.660 1.00 95.44 96 TYR A C 1
ATOM 782 O O . TYR A 1 96 ? 7.447 9.620 6.808 1.00 95.44 96 TYR A O 1
ATOM 790 N N . GLU A 1 97 ? 8.123 7.576 6.156 1.00 94.31 97 GLU A N 1
ATOM 791 C CA . GLU A 1 97 ? 9.395 7.958 5.564 1.00 94.31 97 GLU A CA 1
ATOM 792 C C . GLU A 1 97 ? 9.477 7.355 4.158 1.00 94.31 97 GLU A C 1
ATOM 794 O O . GLU A 1 97 ? 9.180 6.174 3.962 1.00 94.31 97 GLU A O 1
ATOM 799 N N . VAL A 1 98 ? 9.867 8.157 3.166 1.00 90.88 98 VAL A N 1
ATOM 800 C CA . VAL A 1 98 ? 10.189 7.650 1.825 1.00 90.88 98 VAL A CA 1
ATOM 801 C C . VAL A 1 98 ? 11.693 7.423 1.759 1.00 90.88 98 VAL A C 1
ATOM 803 O O . VAL A 1 98 ? 12.473 8.367 1.648 1.00 90.88 98 VAL A O 1
ATOM 806 N N . GLY A 1 99 ? 12.088 6.157 1.853 1.00 79.81 99 GLY A N 1
ATOM 807 C CA . GLY A 1 99 ? 13.465 5.712 1.723 1.00 79.81 99 GLY A CA 1
ATOM 808 C C . GLY A 1 99 ? 13.849 5.575 0.253 1.00 79.81 99 GLY A C 1
ATOM 809 O O . GLY A 1 99 ? 13.280 4.762 -0.475 1.00 79.81 99 GLY A O 1
ATOM 810 N N . LEU A 1 100 ? 14.839 6.357 -0.178 1.00 70.44 100 LEU A N 1
ATOM 811 C CA . LEU A 1 100 ? 15.466 6.199 -1.498 1.00 70.44 100 LEU A CA 1
ATOM 812 C C . LEU A 1 100 ? 16.500 5.062 -1.505 1.00 70.44 100 LEU A C 1
ATOM 814 O O . LEU A 1 100 ? 16.779 4.476 -2.548 1.00 70.44 100 LEU A O 1
ATOM 818 N N . GLU A 1 101 ? 17.056 4.734 -0.338 1.00 83.00 101 GLU A N 1
ATOM 819 C CA . GLU A 1 101 ? 18.007 3.639 -0.170 1.00 83.00 101 GLU A CA 1
ATOM 820 C C . GLU A 1 101 ? 17.258 2.340 0.126 1.00 83.00 101 GLU A C 1
ATOM 822 O O . GLU A 1 101 ? 16.841 2.060 1.250 1.00 83.00 101 GLU A O 1
ATOM 827 N N . VAL A 1 102 ? 17.053 1.547 -0.923 1.00 88.56 102 VAL A N 1
ATOM 828 C CA . VAL A 1 102 ? 16.450 0.217 -0.820 1.00 88.56 102 VAL A CA 1
ATOM 829 C C . VAL A 1 102 ? 17.416 -0.724 -0.075 1.00 88.56 102 VAL A C 1
ATOM 831 O O . VAL A 1 102 ? 18.607 -0.735 -0.398 1.00 88.56 102 VAL A O 1
ATOM 834 N N . PRO A 1 103 ? 16.944 -1.555 0.878 1.00 90.50 103 PRO A N 1
ATOM 835 C CA . PRO A 1 103 ? 17.791 -2.532 1.557 1.00 90.50 103 PRO A CA 1
ATOM 836 C C . PRO A 1 103 ? 18.574 -3.428 0.588 1.00 90.50 103 PRO A C 1
ATOM 838 O O . PRO A 1 103 ? 18.042 -3.907 -0.417 1.00 90.50 103 PRO A O 1
ATOM 841 N N . MET A 1 104 ? 19.840 -3.694 0.921 1.00 90.44 104 MET A N 1
ATOM 842 C CA . MET A 1 104 ? 20.727 -4.524 0.103 1.00 90.44 104 MET A CA 1
ATOM 843 C C . MET A 1 104 ? 20.107 -5.903 -0.174 1.00 90.44 104 MET A C 1
ATOM 845 O O . MET A 1 104 ? 19.650 -6.589 0.739 1.00 90.44 104 MET A O 1
ATOM 849 N N . GLY A 1 105 ? 20.127 -6.319 -1.443 1.00 89.69 105 GLY A N 1
ATOM 850 C CA . GLY A 1 105 ? 19.546 -7.588 -1.894 1.00 89.69 105 GLY A CA 1
ATOM 851 C C . GLY A 1 105 ? 18.101 -7.489 -2.393 1.00 89.69 105 GLY A C 1
ATOM 852 O O . GLY A 1 105 ? 17.572 -8.484 -2.883 1.00 89.69 105 GLY A O 1
ATOM 853 N N . ILE A 1 106 ? 17.472 -6.312 -2.326 1.00 93.44 106 ILE A N 1
ATOM 854 C CA . ILE A 1 106 ? 16.190 -6.039 -2.985 1.00 93.44 106 ILE A CA 1
ATOM 855 C C . ILE A 1 106 ? 16.453 -5.242 -4.264 1.00 93.44 106 ILE A C 1
ATOM 857 O O . ILE A 1 106 ? 17.057 -4.172 -4.227 1.00 93.44 106 ILE A O 1
ATOM 861 N N . ASN A 1 107 ? 15.959 -5.741 -5.397 1.00 93.44 107 ASN A N 1
ATOM 862 C CA . ASN A 1 107 ? 15.984 -5.025 -6.668 1.00 93.44 107 ASN A CA 1
ATOM 863 C C . ASN A 1 107 ? 14.555 -4.670 -7.093 1.00 93.44 107 ASN A C 1
ATOM 865 O O . ASN A 1 107 ? 13.846 -5.503 -7.653 1.00 93.44 107 ASN A O 1
ATOM 869 N N . LEU A 1 108 ? 14.143 -3.424 -6.845 1.00 94.06 108 LEU A N 1
ATOM 870 C CA . LEU A 1 108 ? 12.796 -2.954 -7.185 1.00 94.06 108 LEU A CA 1
ATOM 871 C C . LEU A 1 108 ? 12.582 -2.727 -8.693 1.00 94.06 108 LEU A C 1
ATOM 873 O O . LEU A 1 108 ? 11.455 -2.469 -9.099 1.00 94.06 108 LEU A O 1
ATOM 877 N N . ASN A 1 109 ? 13.622 -2.849 -9.522 1.00 93.00 109 ASN A N 1
ATOM 878 C CA . ASN A 1 109 ? 13.521 -2.757 -10.983 1.00 93.00 109 ASN A CA 1
ATOM 879 C C . ASN A 1 109 ? 13.411 -4.119 -11.671 1.00 93.00 109 ASN A C 1
ATOM 881 O O . ASN A 1 109 ? 13.184 -4.194 -12.877 1.00 93.00 109 ASN A O 1
ATOM 885 N N . GLN A 1 110 ? 13.600 -5.207 -10.925 1.00 91.69 110 GLN A N 1
ATOM 886 C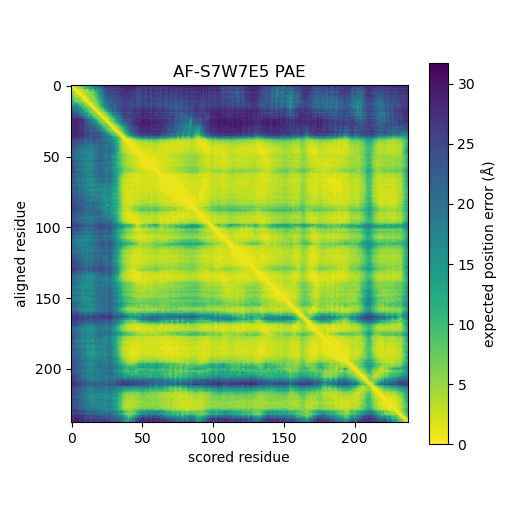 CA . GLN A 1 110 ? 13.573 -6.548 -11.481 1.00 91.69 110 GLN A CA 1
ATOM 887 C C . GLN A 1 110 ? 12.170 -7.137 -11.376 1.00 91.69 110 GLN A C 1
ATOM 889 O O . GLN A 1 110 ? 11.711 -7.519 -10.301 1.00 91.69 110 GLN A O 1
ATOM 894 N N . CYS A 1 111 ? 11.500 -7.247 -12.522 1.00 90.06 111 CYS A N 1
ATOM 895 C CA . CYS A 1 111 ? 10.243 -7.975 -12.620 1.00 90.06 111 CYS A CA 1
ATOM 896 C C . CYS A 1 111 ? 10.502 -9.479 -12.624 1.00 90.06 111 CYS A C 1
ATOM 898 O O . CYS A 1 111 ? 11.367 -9.958 -13.356 1.00 90.06 111 CYS A O 1
ATOM 900 N N . THR A 1 112 ? 9.725 -10.224 -11.845 1.00 85.12 112 THR A N 1
ATOM 901 C CA . THR A 1 112 ? 9.875 -11.672 -11.712 1.00 85.12 112 THR A CA 1
ATOM 902 C C . THR A 1 112 ? 8.517 -12.348 -11.610 1.00 85.12 112 THR A C 1
ATOM 904 O O . THR A 1 112 ? 7.693 -11.916 -10.815 1.00 85.12 112 THR A O 1
ATOM 907 N N . PRO A 1 113 ? 8.230 -13.405 -12.383 1.00 79.50 113 PRO A N 1
ATOM 908 C CA . PRO A 1 113 ? 7.001 -14.168 -12.204 1.00 79.50 113 PRO A CA 1
ATOM 909 C C . PRO A 1 113 ? 7.059 -15.095 -10.975 1.00 79.50 113 PRO A C 1
ATOM 911 O O . PRO A 1 113 ? 6.039 -15.686 -10.620 1.00 79.50 113 PRO A O 1
ATOM 914 N N . ASP A 1 114 ? 8.226 -15.261 -10.337 1.00 86.06 114 ASP A N 1
ATOM 915 C CA . ASP A 1 114 ? 8.389 -16.156 -9.194 1.00 86.06 114 ASP A CA 1
ATOM 916 C C . ASP A 1 114 ? 7.973 -15.472 -7.886 1.00 86.06 114 ASP A C 1
ATOM 918 O O . ASP A 1 114 ? 8.593 -14.526 -7.396 1.00 86.06 114 ASP A O 1
ATOM 922 N N . VAL A 1 115 ? 6.923 -16.004 -7.261 1.00 84.00 115 VAL A N 1
ATOM 923 C CA . VAL A 1 115 ? 6.440 -15.503 -5.970 1.00 84.00 115 VAL A CA 1
ATOM 924 C C . VAL A 1 115 ? 7.450 -15.735 -4.842 1.00 84.00 115 VAL A C 1
ATOM 926 O O . VAL A 1 115 ? 7.428 -15.015 -3.843 1.00 84.00 115 VAL A O 1
ATOM 929 N N . SER A 1 116 ? 8.344 -16.712 -4.984 1.00 87.94 116 SER A N 1
ATOM 930 C CA . SER A 1 116 ? 9.417 -16.973 -4.021 1.00 87.94 116 SER A CA 1
ATOM 931 C C . SER A 1 116 ? 10.388 -15.795 -3.955 1.00 87.94 116 SER A C 1
ATOM 933 O O . SER A 1 116 ? 10.809 -15.409 -2.865 1.00 87.94 116 SER A O 1
ATOM 935 N N . GLU A 1 117 ? 10.677 -15.161 -5.093 1.00 90.62 117 GLU A N 1
ATOM 936 C CA . GLU A 1 117 ? 11.507 -13.957 -5.152 1.00 90.62 117 GLU A CA 1
ATOM 937 C C . GLU A 1 117 ? 10.799 -12.757 -4.509 1.00 90.62 117 GLU A C 1
ATOM 939 O O . GLU A 1 117 ? 11.408 -12.043 -3.712 1.00 90.62 117 GLU A O 1
ATOM 944 N N . ILE A 1 118 ? 9.492 -12.585 -4.747 1.00 89.94 118 ILE A N 1
ATOM 945 C CA . ILE A 1 118 ? 8.673 -11.554 -4.078 1.00 89.94 118 ILE A CA 1
ATOM 946 C C . ILE A 1 118 ? 8.685 -11.749 -2.554 1.00 89.94 118 ILE A C 1
ATOM 948 O O . ILE A 1 118 ? 8.887 -10.799 -1.792 1.00 89.94 118 ILE A O 1
ATOM 952 N N . ALA A 1 119 ? 8.490 -12.986 -2.090 1.00 89.88 119 ALA A N 1
ATOM 953 C CA . ALA A 1 119 ? 8.536 -13.320 -0.670 1.00 89.88 119 ALA A CA 1
ATOM 954 C C . ALA A 1 119 ? 9.928 -13.061 -0.075 1.00 89.88 119 ALA A C 1
ATOM 956 O O . ALA A 1 119 ? 10.035 -12.559 1.046 1.00 89.88 119 ALA A O 1
ATOM 957 N N . ASN A 1 120 ? 10.991 -13.343 -0.833 1.00 92.19 120 ASN A N 1
ATOM 958 C CA . ASN A 1 120 ? 12.359 -13.049 -0.428 1.00 92.19 120 ASN A CA 1
ATOM 959 C C . ASN A 1 120 ? 12.598 -11.538 -0.282 1.00 92.19 120 ASN A C 1
ATOM 961 O O . ASN A 1 120 ? 13.128 -11.119 0.744 1.00 92.19 120 ASN A O 1
ATOM 965 N N . MET A 1 121 ? 12.139 -10.707 -1.228 1.00 93.94 121 MET A N 1
ATOM 966 C CA . MET A 1 121 ? 12.240 -9.242 -1.116 1.00 93.94 121 MET A CA 1
ATOM 967 C C . MET A 1 121 ? 11.557 -8.726 0.158 1.00 93.94 121 MET A C 1
ATOM 969 O O . MET A 1 121 ? 12.148 -7.968 0.927 1.00 93.94 121 MET A O 1
ATOM 973 N N . LEU A 1 122 ? 10.331 -9.185 0.426 1.00 92.06 122 LEU A N 1
ATOM 974 C CA . LEU A 1 122 ? 9.578 -8.806 1.624 1.00 92.06 122 LEU A CA 1
ATOM 975 C C . LEU A 1 122 ? 10.241 -9.297 2.922 1.00 92.06 122 LEU A C 1
ATOM 977 O O . LEU A 1 122 ? 10.206 -8.595 3.937 1.00 92.06 122 LEU A O 1
ATOM 981 N N . SER A 1 123 ? 10.872 -10.476 2.889 1.00 91.19 123 SER A N 1
ATOM 982 C CA . SER A 1 123 ? 11.639 -11.025 4.011 1.00 91.19 123 SER A CA 1
ATOM 983 C C . SER A 1 123 ? 12.923 -10.236 4.275 1.00 91.19 123 SER A C 1
ATOM 985 O O . SER A 1 123 ? 13.238 -9.967 5.433 1.00 91.19 123 SER A O 1
ATOM 987 N N . ILE A 1 124 ? 13.649 -9.823 3.231 1.00 93.12 124 ILE A N 1
ATOM 988 C CA . ILE A 1 124 ? 14.838 -8.970 3.364 1.00 93.12 124 ILE A CA 1
ATOM 989 C C . ILE A 1 124 ? 14.448 -7.617 3.967 1.00 93.12 124 ILE A C 1
ATOM 991 O O . ILE A 1 124 ? 15.083 -7.184 4.927 1.00 93.12 124 ILE A O 1
ATOM 995 N N . ALA A 1 125 ? 13.365 -6.999 3.483 1.00 91.31 125 ALA A N 1
ATOM 996 C CA . ALA A 1 125 ? 12.864 -5.737 4.030 1.00 91.31 125 ALA A CA 1
ATOM 997 C C . ALA A 1 125 ? 12.525 -5.860 5.525 1.00 91.31 125 ALA A C 1
ATOM 999 O O . ALA A 1 125 ? 12.864 -4.984 6.312 1.00 91.31 125 ALA A O 1
ATOM 1000 N N . TYR A 1 126 ? 11.930 -6.984 5.937 1.00 89.06 126 TYR A N 1
ATOM 1001 C CA . TYR A 1 126 ? 11.645 -7.244 7.350 1.00 89.06 126 TYR A CA 1
ATOM 1002 C C . TYR A 1 126 ? 12.917 -7.407 8.180 1.00 89.06 126 TYR A C 1
ATOM 1004 O O . TYR A 1 126 ? 13.011 -6.906 9.294 1.00 89.06 126 TYR A O 1
ATOM 1012 N N . LYS A 1 127 ? 13.910 -8.134 7.661 1.00 89.25 127 LYS A N 1
ATOM 1013 C CA . LYS A 1 127 ? 15.172 -8.346 8.378 1.00 89.25 127 LYS A CA 1
ATOM 1014 C C . LYS A 1 127 ? 15.946 -7.043 8.576 1.00 89.25 127 LYS A C 1
ATOM 1016 O O . LYS A 1 127 ? 16.693 -6.959 9.546 1.00 89.25 127 LYS A O 1
ATOM 1021 N N . ALA A 1 128 ? 15.766 -6.064 7.687 1.00 89.25 128 ALA A N 1
ATOM 1022 C CA . ALA A 1 128 ? 16.355 -4.736 7.823 1.00 89.25 128 ALA A CA 1
ATOM 1023 C C . ALA A 1 128 ? 15.728 -3.938 8.981 1.00 89.25 128 ALA A C 1
ATOM 1025 O O . ALA A 1 128 ? 16.458 -3.313 9.744 1.00 89.25 128 ALA A O 1
ATOM 1026 N N . ASP A 1 129 ? 14.402 -3.998 9.150 1.00 86.06 129 ASP A N 1
ATOM 1027 C CA . ASP A 1 129 ? 13.706 -3.443 10.315 1.00 86.06 129 ASP A CA 1
ATOM 1028 C C . ASP A 1 129 ? 12.437 -4.247 10.634 1.00 86.06 129 ASP A C 1
ATOM 1030 O O . ASP A 1 129 ? 11.461 -4.245 9.885 1.00 86.06 129 ASP A O 1
ATOM 1034 N N . GLN A 1 130 ? 12.452 -4.939 11.774 1.00 83.56 130 GLN A N 1
ATOM 1035 C CA . GLN A 1 130 ? 11.363 -5.832 12.183 1.00 83.56 130 GLN A CA 1
ATOM 1036 C C . GLN A 1 130 ? 10.177 -5.080 12.802 1.00 83.56 130 GLN A C 1
ATOM 1038 O O . GLN A 1 130 ? 9.055 -5.598 12.854 1.00 83.56 130 GLN A O 1
ATOM 1043 N N . ASN A 1 131 ? 10.424 -3.859 13.280 1.00 83.56 131 ASN A N 1
ATOM 1044 C CA . ASN A 1 131 ? 9.461 -3.063 14.034 1.00 83.56 131 ASN A CA 1
ATOM 1045 C C . ASN A 1 131 ? 8.699 -2.082 13.144 1.00 83.56 131 ASN A C 1
ATOM 1047 O O . ASN A 1 131 ? 7.617 -1.633 13.523 1.00 83.56 131 ASN A O 1
ATOM 1051 N N . VAL A 1 132 ? 9.243 -1.761 11.969 1.00 87.75 132 VAL A N 1
ATOM 1052 C CA . VAL A 1 132 ? 8.645 -0.801 11.044 1.00 87.75 132 VAL A CA 1
ATOM 1053 C C . VAL A 1 132 ? 8.148 -1.513 9.783 1.00 87.75 132 VAL A C 1
ATOM 1055 O O . VAL A 1 132 ? 8.957 -2.040 9.017 1.00 87.75 132 VAL A O 1
ATOM 1058 N N . PRO A 1 133 ? 6.828 -1.520 9.516 1.00 90.69 133 PRO A N 1
ATOM 1059 C CA . PRO A 1 133 ? 6.304 -2.067 8.276 1.00 90.69 133 PRO A CA 1
ATOM 1060 C C . PRO A 1 133 ? 6.850 -1.289 7.073 1.00 90.69 133 PRO A C 1
ATOM 1062 O O . PRO A 1 133 ? 6.944 -0.060 7.080 1.00 90.69 133 PRO A O 1
ATOM 1065 N N . SER A 1 134 ? 7.193 -2.027 6.026 1.00 92.81 134 SER A N 1
ATOM 1066 C CA . SER A 1 134 ? 7.747 -1.489 4.786 1.00 92.81 134 SER A CA 1
ATOM 1067 C C . SER A 1 134 ? 6.784 -1.696 3.620 1.00 92.81 134 SER A C 1
ATOM 1069 O O . SER A 1 134 ? 6.198 -2.768 3.469 1.00 92.81 134 SER A O 1
ATOM 1071 N N . ILE A 1 135 ? 6.650 -0.685 2.769 1.00 95.50 135 ILE A N 1
ATOM 1072 C CA . ILE A 1 135 ? 5.905 -0.709 1.512 1.00 95.50 135 ILE A CA 1
ATOM 1073 C C . ILE A 1 135 ? 6.926 -0.616 0.377 1.00 95.50 135 ILE A C 1
ATOM 1075 O O . ILE A 1 135 ? 7.587 0.403 0.202 1.00 95.50 135 ILE A O 1
ATOM 1079 N N . LEU A 1 136 ? 7.074 -1.690 -0.386 1.00 95.88 136 LEU A N 1
ATOM 1080 C CA . LEU A 1 136 ? 7.955 -1.767 -1.545 1.00 95.88 136 LEU A CA 1
ATOM 1081 C C . LEU A 1 136 ? 7.162 -1.393 -2.798 1.00 95.88 136 LEU A C 1
ATOM 1083 O O . LEU A 1 136 ? 6.158 -2.037 -3.096 1.00 95.88 136 LEU A O 1
ATOM 1087 N N . LEU A 1 137 ? 7.606 -0.380 -3.536 1.00 95.69 137 LEU A N 1
ATOM 1088 C CA . LEU A 1 137 ? 7.044 0.001 -4.828 1.00 95.69 137 LEU A CA 1
ATOM 1089 C C . LEU A 1 137 ? 7.886 -0.626 -5.943 1.00 95.69 137 LEU A C 1
ATOM 1091 O O . LEU A 1 137 ? 8.973 -0.147 -6.265 1.00 95.69 137 LEU A O 1
ATOM 1095 N N . LEU A 1 138 ? 7.389 -1.729 -6.501 1.00 94.81 138 LEU A N 1
ATOM 1096 C CA . LEU A 1 138 ? 8.056 -2.471 -7.564 1.00 94.81 138 LEU A CA 1
ATOM 1097 C C . LEU A 1 138 ? 7.818 -1.787 -8.916 1.00 94.81 138 LEU A C 1
ATOM 1099 O O . LEU A 1 138 ? 6.669 -1.587 -9.315 1.00 94.81 138 LEU A O 1
ATOM 1103 N N . HIS A 1 139 ? 8.891 -1.489 -9.647 1.00 93.50 139 HIS A N 1
ATOM 1104 C CA . HIS A 1 139 ? 8.883 -0.859 -10.970 1.00 93.50 139 HIS A CA 1
ATOM 1105 C C . HIS A 1 139 ? 8.458 -1.839 -12.077 1.00 93.50 139 HIS A C 1
ATOM 1107 O O . HIS A 1 139 ? 9.182 -2.121 -13.030 1.00 93.50 139 HIS A O 1
ATOM 1113 N N . CYS A 1 140 ? 7.278 -2.426 -11.924 1.00 90.62 140 CYS A N 1
ATOM 1114 C CA . CYS A 1 140 ? 6.732 -3.427 -12.824 1.00 90.62 140 CYS A CA 1
ATOM 1115 C C . CYS A 1 140 ? 5.243 -3.192 -13.003 1.00 90.62 140 CYS A C 1
ATOM 1117 O O . CYS A 1 140 ? 4.544 -2.857 -12.050 1.00 90.62 140 CYS A O 1
ATOM 1119 N N . LYS A 1 141 ? 4.736 -3.461 -14.208 1.00 88.19 141 LYS A N 1
ATOM 1120 C CA . LYS A 1 141 ? 3.292 -3.486 -14.445 1.00 88.19 141 LYS A CA 1
ATOM 1121 C C . LYS A 1 141 ? 2.669 -4.669 -13.713 1.00 88.19 141 LYS A C 1
ATOM 1123 O O . LYS A 1 141 ? 3.120 -5.806 -13.871 1.00 88.19 141 LYS A O 1
ATOM 1128 N N . SER A 1 142 ? 1.600 -4.405 -12.970 1.00 88.69 142 SER A N 1
ATOM 1129 C CA . SER A 1 142 ? 0.805 -5.427 -12.282 1.00 88.69 142 SER A CA 1
ATOM 1130 C C . SER A 1 142 ? 0.235 -6.482 -13.239 1.00 88.69 142 SER A C 1
ATOM 1132 O O . SER A 1 142 ? 0.124 -7.645 -12.864 1.00 88.69 142 SER A O 1
ATOM 1134 N N . GLU A 1 143 ? -0.045 -6.117 -14.494 1.00 86.38 143 GLU A N 1
ATOM 1135 C CA . GLU A 1 143 ? -0.601 -7.008 -15.525 1.00 86.38 143 GLU A CA 1
ATOM 1136 C C . GLU A 1 143 ? 0.213 -8.293 -15.730 1.00 86.38 143 GLU A C 1
ATOM 1138 O O . GLU A 1 143 ? -0.356 -9.364 -15.953 1.00 86.38 143 GLU A O 1
ATOM 1143 N N . ASN A 1 144 ? 1.537 -8.209 -15.567 1.00 85.75 144 ASN A N 1
ATOM 1144 C CA . ASN A 1 144 ? 2.448 -9.351 -15.680 1.00 85.75 144 ASN A CA 1
ATOM 1145 C C . ASN A 1 144 ? 2.195 -10.429 -14.604 1.00 85.75 144 ASN A C 1
ATOM 1147 O O . ASN A 1 144 ? 2.680 -11.550 -14.728 1.00 85.75 144 ASN A O 1
ATOM 1151 N N . TYR A 1 145 ? 1.426 -10.101 -13.563 1.00 85.69 145 TYR A N 1
ATOM 1152 C CA . TYR A 1 145 ? 1.164 -10.926 -12.384 1.00 85.69 145 TYR A CA 1
ATOM 1153 C C . TYR A 1 145 ? -0.318 -11.317 -12.260 1.00 85.69 145 TYR A C 1
ATOM 1155 O O . TYR A 1 145 ? -0.705 -11.967 -11.289 1.00 85.69 145 TYR A O 1
ATOM 1163 N N . ASN A 1 146 ? -1.160 -10.983 -13.246 1.00 86.06 146 ASN A N 1
ATOM 1164 C CA . ASN A 1 146 ? -2.612 -11.205 -13.196 1.00 86.06 146 ASN A CA 1
ATOM 1165 C C . ASN A 1 146 ? -3.002 -12.652 -12.871 1.00 86.06 146 ASN A C 1
ATOM 1167 O O . ASN A 1 146 ? -3.902 -12.885 -12.065 1.00 86.06 146 ASN A O 1
ATOM 1171 N N . GLN A 1 147 ? -2.307 -13.637 -13.448 1.00 85.00 147 GLN A N 1
ATOM 1172 C CA . GLN A 1 147 ? -2.576 -15.047 -13.157 1.00 85.00 147 GLN A CA 1
ATOM 1173 C C . GLN A 1 147 ? -2.354 -15.382 -11.673 1.00 85.00 147 GLN A C 1
ATOM 1175 O O . GLN A 1 147 ? -3.140 -16.127 -11.089 1.00 85.00 147 GLN A O 1
ATOM 1180 N N . LEU A 1 148 ? -1.324 -14.803 -11.052 1.00 83.94 148 LEU A N 1
ATOM 1181 C CA . LEU A 1 148 ? -1.019 -15.002 -9.636 1.00 83.94 148 LEU A CA 1
ATOM 1182 C C . LEU A 1 148 ? -2.075 -14.346 -8.743 1.00 83.94 148 LEU A C 1
ATOM 1184 O O . LEU A 1 148 ? -2.489 -14.945 -7.749 1.00 83.94 148 LEU A O 1
ATOM 1188 N N . PHE A 1 149 ? -2.549 -13.150 -9.106 1.00 85.19 149 PHE A N 1
ATOM 1189 C CA . PHE A 1 149 ? -3.621 -12.478 -8.370 1.00 85.19 149 PHE A CA 1
ATOM 1190 C C . PHE A 1 149 ? -4.927 -13.272 -8.421 1.00 85.19 149 PHE A C 1
ATOM 1192 O O . PHE A 1 149 ? -5.541 -13.501 -7.379 1.00 85.19 149 PHE A O 1
ATOM 1199 N N . LEU A 1 150 ? -5.300 -13.782 -9.600 1.00 82.88 150 LEU A N 1
ATOM 1200 C CA . LEU A 1 150 ? -6.487 -14.622 -9.779 1.00 82.88 150 LEU A CA 1
ATOM 1201 C C . LEU A 1 150 ? -6.412 -15.904 -8.942 1.00 82.88 150 LEU A C 1
ATOM 1203 O O . LEU A 1 150 ? -7.363 -16.233 -8.236 1.00 82.88 150 LEU A O 1
ATOM 1207 N N . GLN A 1 151 ? -5.271 -16.597 -8.964 1.00 84.25 151 GLN A N 1
ATOM 1208 C CA . GLN A 1 151 ? -5.060 -17.812 -8.168 1.00 84.25 151 GLN A CA 1
ATOM 1209 C C . GLN A 1 151 ? -5.175 -17.565 -6.659 1.00 84.25 151 GLN A C 1
ATOM 1211 O O . GLN A 1 151 ? -5.553 -18.467 -5.915 1.00 84.25 151 GLN A O 1
ATOM 1216 N N . ARG A 1 152 ? -4.852 -16.351 -6.202 1.00 75.81 152 ARG A N 1
ATOM 1217 C CA . ARG A 1 152 ? -4.877 -15.961 -4.786 1.00 75.81 152 ARG A CA 1
ATOM 1218 C C . ARG A 1 152 ? -6.123 -15.175 -4.382 1.00 75.81 152 ARG A C 1
ATOM 1220 O O . ARG A 1 152 ? -6.200 -14.741 -3.236 1.00 75.81 152 ARG A O 1
ATOM 1227 N N . ASN A 1 153 ? -7.086 -14.996 -5.291 1.00 79.31 153 ASN A N 1
ATOM 1228 C CA . ASN A 1 153 ? -8.272 -14.158 -5.087 1.00 79.31 153 ASN A CA 1
ATOM 1229 C C . ASN A 1 153 ? -7.923 -12.729 -4.611 1.00 79.31 153 ASN A C 1
ATOM 1231 O O . ASN A 1 153 ? -8.613 -12.132 -3.784 1.00 79.31 153 ASN A O 1
ATOM 1235 N N . ILE A 1 154 ? -6.813 -12.195 -5.120 1.00 76.50 154 ILE A N 1
ATOM 1236 C CA . ILE A 1 154 ? -6.344 -10.837 -4.856 1.00 76.50 154 ILE A CA 1
ATOM 1237 C C . ILE A 1 154 ? -6.982 -9.924 -5.908 1.00 76.50 154 ILE A C 1
ATOM 1239 O O . ILE A 1 154 ? -6.788 -10.131 -7.104 1.00 76.50 154 ILE A O 1
ATOM 1243 N N . ARG A 1 155 ? -7.768 -8.931 -5.474 1.00 74.00 155 ARG A N 1
ATOM 1244 C CA . ARG A 1 155 ? -8.483 -8.015 -6.387 1.00 74.00 155 ARG A CA 1
ATOM 1245 C C . ARG A 1 155 ? -7.693 -6.752 -6.712 1.00 74.00 155 ARG A C 1
ATOM 1247 O O . ARG A 1 155 ? -7.808 -6.223 -7.811 1.00 74.00 155 ARG A O 1
ATOM 1254 N N . VAL A 1 156 ? -6.898 -6.282 -5.758 1.00 77.88 156 VAL A N 1
ATOM 1255 C CA . VAL A 1 156 ? -5.984 -5.145 -5.912 1.00 77.88 156 VAL A CA 1
ATOM 1256 C C . VAL A 1 156 ? -4.574 -5.713 -6.060 1.00 77.88 156 VAL A C 1
ATOM 1258 O O . VAL A 1 156 ? -4.217 -6.562 -5.252 1.00 77.88 156 VAL A O 1
ATOM 1261 N N . PRO A 1 157 ? -3.755 -5.311 -7.044 1.00 83.19 157 PRO A N 1
ATOM 1262 C CA . PRO A 1 157 ? -2.474 -5.967 -7.283 1.00 83.19 157 PRO A CA 1
ATOM 1263 C C . PRO A 1 157 ? -1.455 -5.603 -6.197 1.00 83.19 157 PRO A C 1
ATOM 1265 O O . PRO A 1 157 ? -0.754 -4.604 -6.297 1.00 83.19 157 PRO A O 1
ATOM 1268 N N . TYR A 1 158 ? -1.371 -6.406 -5.139 1.00 87.06 158 TYR A N 1
ATOM 1269 C CA . TYR A 1 158 ? -0.364 -6.277 -4.089 1.00 87.06 158 TYR A CA 1
ATOM 1270 C C . TYR A 1 158 ? 0.011 -7.651 -3.529 1.00 87.06 158 TYR A C 1
ATOM 1272 O O . TYR A 1 158 ? -0.743 -8.620 -3.626 1.00 87.06 158 TYR A O 1
ATOM 1280 N N . PHE A 1 159 ? 1.186 -7.730 -2.918 1.00 85.94 159 PHE A N 1
ATOM 1281 C CA . PHE A 1 159 ? 1.628 -8.867 -2.122 1.00 85.94 159 PHE A CA 1
ATOM 1282 C C . PHE A 1 159 ? 1.918 -8.393 -0.706 1.00 85.94 159 PHE A C 1
ATOM 1284 O O . PHE A 1 159 ? 2.362 -7.268 -0.506 1.00 85.94 159 PHE A O 1
ATOM 1291 N N . TYR A 1 160 ? 1.692 -9.240 0.289 1.00 86.12 160 TYR A N 1
ATOM 1292 C CA . TYR A 1 160 ? 2.051 -8.918 1.664 1.00 86.12 160 TYR A CA 1
ATOM 1293 C C . TYR A 1 160 ? 2.690 -10.119 2.346 1.00 86.12 160 TYR A C 1
ATOM 1295 O O . TYR A 1 160 ? 2.372 -11.272 2.045 1.00 86.12 160 TYR A O 1
ATOM 1303 N N . PHE A 1 161 ? 3.601 -9.838 3.269 1.00 81.62 161 PHE A N 1
ATOM 1304 C CA . PHE A 1 161 ? 4.265 -10.830 4.095 1.00 81.62 161 PHE A CA 1
ATOM 1305 C C . PHE A 1 161 ? 3.990 -10.514 5.558 1.00 81.62 161 PHE A C 1
ATOM 1307 O O . PHE A 1 161 ? 4.281 -9.419 6.044 1.00 81.62 161 PHE A O 1
ATOM 1314 N N . ASN A 1 162 ? 3.375 -11.481 6.233 1.00 71.38 162 ASN A N 1
ATOM 1315 C CA . ASN A 1 162 ? 3.000 -11.372 7.631 1.00 71.38 162 ASN A CA 1
ATOM 1316 C C . ASN A 1 162 ? 3.983 -12.155 8.489 1.00 71.38 162 ASN A C 1
ATOM 1318 O O . ASN A 1 162 ? 4.270 -13.313 8.185 1.00 71.38 162 ASN A O 1
ATOM 1322 N N . LEU A 1 163 ? 4.406 -11.567 9.600 1.00 62.34 163 LEU A N 1
ATOM 1323 C CA . LEU A 1 163 ? 5.237 -12.249 10.576 1.00 62.34 163 LEU A CA 1
ATOM 1324 C C . LEU A 1 163 ? 4.531 -12.219 11.921 1.00 62.34 163 LEU A C 1
ATOM 1326 O O . LEU A 1 163 ? 4.428 -11.196 12.578 1.00 62.34 163 LEU A O 1
ATOM 1330 N N . PHE A 1 164 ? 3.988 -13.368 12.313 1.00 56.28 164 PHE A N 1
ATOM 1331 C CA . PHE A 1 164 ? 3.470 -13.533 13.665 1.00 56.28 164 PHE A CA 1
ATOM 1332 C C . PHE A 1 164 ? 4.643 -13.556 14.658 1.00 56.28 164 PHE A C 1
ATOM 1334 O O . PHE A 1 164 ? 5.635 -14.232 14.377 1.00 56.28 164 PHE A O 1
ATOM 1341 N N . PRO A 1 165 ? 4.539 -12.890 15.825 1.00 58.16 165 PRO A N 1
ATOM 1342 C CA . PRO A 1 165 ? 3.361 -12.206 16.373 1.00 58.16 165 PRO A CA 1
ATOM 1343 C C . PRO A 1 165 ? 3.314 -10.680 16.146 1.00 58.16 165 PRO A C 1
ATOM 1345 O O . PRO A 1 165 ? 2.482 -10.014 16.761 1.00 58.16 165 PRO A O 1
ATOM 1348 N N . SER A 1 166 ? 4.181 -10.092 15.316 1.00 61.44 166 SER A N 1
ATOM 1349 C CA . SER A 1 166 ? 4.211 -8.641 15.141 1.00 61.44 166 SER A CA 1
ATOM 1350 C C . SER A 1 166 ? 3.029 -8.152 14.295 1.00 61.44 166 SER A C 1
ATOM 1352 O O . SER A 1 166 ? 2.687 -8.693 13.248 1.00 61.44 166 SER A O 1
ATOM 1354 N N . CYS A 1 167 ? 2.399 -7.063 14.732 1.00 72.38 167 CYS A N 1
ATOM 1355 C CA . CYS A 1 167 ? 1.389 -6.336 13.955 1.00 72.38 167 CYS A CA 1
ATOM 1356 C C . CYS A 1 167 ? 1.968 -5.608 12.729 1.00 72.38 167 CYS A C 1
ATOM 1358 O O . CYS A 1 167 ? 1.285 -4.802 12.100 1.00 72.38 167 CYS A O 1
ATOM 1360 N N . THR A 1 168 ? 3.231 -5.876 12.402 1.00 72.81 168 THR A N 1
ATOM 1361 C CA . THR A 1 168 ? 3.964 -5.302 11.285 1.00 72.81 168 THR A CA 1
ATOM 1362 C C . THR A 1 168 ? 3.743 -6.172 10.056 1.00 72.81 168 THR A C 1
ATOM 1364 O O . THR A 1 168 ? 3.918 -7.389 10.080 1.00 72.81 168 THR A O 1
ATOM 1367 N N . THR A 1 169 ? 3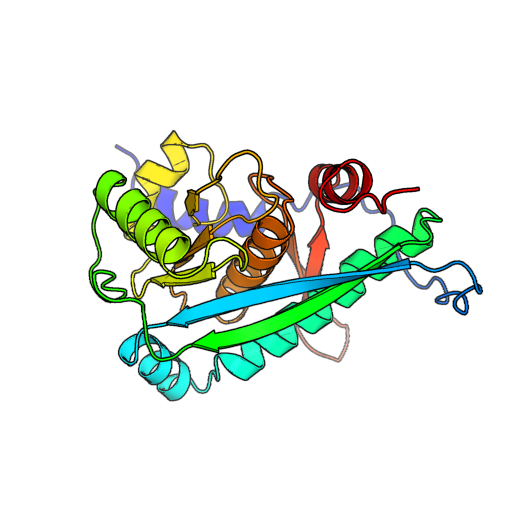.303 -5.551 8.964 1.00 85.88 169 THR A N 1
ATOM 1368 C CA . THR A 1 169 ? 3.122 -6.246 7.687 1.00 85.88 169 THR A CA 1
ATOM 1369 C C . THR A 1 169 ? 3.905 -5.513 6.616 1.00 85.88 169 THR A C 1
ATOM 1371 O O . THR A 1 169 ? 3.666 -4.330 6.373 1.00 85.88 169 THR A O 1
ATOM 1374 N N . ASN A 1 170 ? 4.818 -6.226 5.960 1.00 89.88 170 ASN A N 1
ATOM 1375 C CA . ASN A 1 170 ? 5.506 -5.697 4.793 1.00 89.88 170 ASN A CA 1
ATOM 1376 C C . ASN A 1 170 ? 4.655 -5.948 3.561 1.00 89.88 170 ASN A C 1
ATOM 1378 O O . ASN A 1 170 ? 4.129 -7.047 3.374 1.00 89.88 170 ASN A O 1
ATOM 1382 N N . THR A 1 171 ? 4.531 -4.933 2.722 1.00 93.12 171 THR A N 1
ATOM 1383 C CA . THR A 1 171 ? 3.674 -4.954 1.542 1.00 93.12 171 THR A CA 1
ATOM 1384 C C . THR A 1 171 ? 4.501 -4.608 0.316 1.00 93.12 171 THR A C 1
ATOM 1386 O O . THR A 1 171 ? 5.347 -3.726 0.370 1.00 93.12 171 THR A O 1
ATOM 1389 N N . LEU A 1 172 ? 4.264 -5.291 -0.794 1.00 94.12 172 LEU A N 1
ATOM 1390 C CA . LEU A 1 172 ? 4.777 -4.936 -2.105 1.00 94.12 172 LEU A CA 1
ATOM 1391 C C . LEU A 1 172 ? 3.592 -4.524 -2.970 1.00 94.12 172 LEU A C 1
ATOM 1393 O O . LEU A 1 172 ? 2.624 -5.271 -3.111 1.00 94.12 172 LEU A O 1
ATOM 1397 N N . ILE A 1 173 ? 3.681 -3.329 -3.534 1.00 94.19 173 ILE A N 1
ATOM 1398 C CA . ILE A 1 173 ? 2.740 -2.781 -4.504 1.00 94.19 173 ILE A CA 1
ATOM 1399 C C . ILE A 1 173 ? 3.460 -2.547 -5.826 1.00 94.19 173 ILE A C 1
ATOM 1401 O O . ILE A 1 173 ? 4.688 -2.474 -5.886 1.00 94.19 173 ILE A O 1
ATOM 1405 N N . PHE A 1 174 ? 2.684 -2.435 -6.893 1.00 91.75 174 PHE A N 1
ATOM 1406 C CA . PHE A 1 174 ? 3.204 -2.238 -8.238 1.00 91.75 174 PHE A CA 1
ATOM 1407 C C . PHE A 1 174 ? 3.155 -0.766 -8.609 1.00 91.75 174 PHE A C 1
ATOM 1409 O O . PHE A 1 174 ? 2.249 -0.037 -8.204 1.00 91.75 174 PHE A O 1
ATOM 1416 N N . TYR A 1 175 ? 4.133 -0.339 -9.394 1.00 89.75 175 TYR A N 1
ATOM 1417 C CA . TYR A 1 175 ? 4.076 0.932 -10.082 1.00 89.75 175 TYR A CA 1
ATOM 1418 C C . TYR A 1 175 ? 2.845 0.976 -10.996 1.00 89.75 175 TYR A C 1
ATOM 1420 O O . TYR A 1 175 ? 2.614 0.064 -11.794 1.00 89.75 175 TYR A O 1
ATOM 1428 N N . ASP A 1 176 ? 2.079 2.060 -10.888 1.00 83.06 176 ASP A N 1
ATOM 1429 C CA . ASP A 1 176 ? 0.978 2.362 -11.792 1.00 83.06 176 ASP A CA 1
ATOM 1430 C C . ASP A 1 176 ? 1.103 3.821 -12.264 1.00 83.06 176 ASP A C 1
ATOM 1432 O O . ASP A 1 176 ? 1.217 4.725 -11.426 1.00 83.06 176 ASP A O 1
ATOM 1436 N N . PRO A 1 177 ? 1.121 4.075 -13.586 1.00 79.81 177 PRO A N 1
ATOM 1437 C CA . PRO A 1 177 ? 1.235 5.426 -14.124 1.00 79.81 177 PRO A CA 1
ATOM 1438 C C . PRO A 1 177 ? -0.038 6.260 -13.921 1.00 79.81 177 PRO A C 1
ATOM 1440 O O . PRO A 1 177 ? -0.003 7.473 -14.137 1.00 79.81 177 PRO A O 1
ATOM 1443 N N . GLU A 1 178 ? -1.160 5.652 -13.537 1.00 86.38 178 GLU A N 1
ATOM 1444 C CA . GLU A 1 178 ? -2.389 6.360 -13.209 1.00 86.38 178 GLU A CA 1
ATOM 1445 C C . GLU A 1 178 ? -2.432 6.688 -11.714 1.00 86.38 178 GLU A C 1
ATOM 1447 O O . GLU A 1 178 ? -2.532 5.812 -10.850 1.00 86.38 178 GLU A O 1
ATOM 1452 N N . ARG A 1 179 ? -2.434 7.988 -11.397 1.00 88.00 179 ARG A N 1
ATOM 1453 C CA . ARG A 1 179 ? -2.413 8.487 -10.014 1.00 88.00 179 ARG A CA 1
ATOM 1454 C C . ARG A 1 179 ? -3.479 7.843 -9.128 1.00 88.00 179 ARG A C 1
ATOM 1456 O O . ARG A 1 179 ? -3.184 7.494 -7.992 1.00 88.00 179 ARG A O 1
ATOM 1463 N N . VAL A 1 180 ? -4.704 7.684 -9.627 1.00 86.31 180 VAL A N 1
ATOM 1464 C CA . VAL A 1 180 ? -5.820 7.121 -8.850 1.00 86.31 180 VAL A CA 1
ATOM 1465 C C . VAL A 1 180 ? -5.541 5.668 -8.468 1.00 86.31 180 VAL A C 1
ATOM 1467 O O . VAL A 1 180 ? -5.678 5.314 -7.300 1.00 86.31 180 VAL A O 1
ATOM 1470 N N . LYS A 1 181 ? -5.069 4.846 -9.412 1.00 86.06 181 LYS A N 1
ATOM 1471 C CA . LYS A 1 181 ? -4.704 3.446 -9.157 1.00 86.06 181 LYS A CA 1
ATOM 1472 C C . LYS A 1 181 ? -3.545 3.339 -8.169 1.00 86.06 181 LYS A C 1
ATOM 1474 O O . LYS A 1 181 ? -3.616 2.549 -7.228 1.00 86.06 181 LYS A O 1
ATOM 1479 N N . LEU A 1 182 ? -2.532 4.196 -8.302 1.00 89.75 182 LEU A N 1
ATOM 1480 C CA . LEU A 1 182 ? -1.429 4.260 -7.344 1.00 89.75 182 LEU A CA 1
ATOM 1481 C C . LEU A 1 182 ? -1.907 4.660 -5.937 1.00 89.75 182 LEU A C 1
ATOM 1483 O O . LEU A 1 182 ? -1.478 4.064 -4.952 1.00 89.75 182 LEU A O 1
ATOM 1487 N N . MET A 1 183 ? -2.842 5.608 -5.820 1.00 91.56 183 MET A N 1
ATOM 1488 C CA . MET A 1 183 ? -3.455 5.962 -4.533 1.00 91.56 183 MET A CA 1
ATOM 1489 C C . MET A 1 183 ? -4.248 4.792 -3.927 1.00 91.56 183 MET A C 1
ATOM 1491 O O . MET A 1 183 ? -4.195 4.602 -2.713 1.00 91.56 183 MET A O 1
ATOM 1495 N N . VAL A 1 184 ? -4.943 3.980 -4.737 1.00 88.62 184 VAL A N 1
ATOM 1496 C CA . VAL A 1 184 ? -5.633 2.756 -4.272 1.00 88.62 184 VAL A CA 1
ATOM 1497 C C . VAL A 1 184 ? -4.639 1.767 -3.677 1.00 88.62 184 VAL A C 1
ATOM 1499 O O . VAL A 1 184 ? -4.861 1.234 -2.585 1.00 88.62 184 VAL A O 1
ATOM 1502 N N . LEU A 1 185 ? -3.532 1.541 -4.383 1.00 91.56 185 LEU A N 1
ATOM 1503 C CA . LEU A 1 185 ? -2.473 0.633 -3.960 1.00 91.56 185 LEU A CA 1
ATOM 1504 C C . LEU A 1 185 ? -1.806 1.107 -2.673 1.00 91.56 185 LEU A C 1
ATOM 1506 O O . LEU A 1 185 ? -1.651 0.324 -1.737 1.00 91.56 185 LEU A O 1
ATOM 1510 N N . LEU A 1 186 ? -1.488 2.397 -2.589 1.00 94.44 186 LEU A N 1
ATOM 1511 C CA . LEU A 1 186 ? -0.921 3.004 -1.391 1.00 94.44 186 LEU A CA 1
ATOM 1512 C C . LEU A 1 186 ? -1.890 2.930 -0.210 1.00 94.44 186 LEU A C 1
ATOM 1514 O O . LEU A 1 186 ? -1.485 2.504 0.866 1.00 94.44 186 LEU A O 1
ATOM 1518 N N . ALA A 1 187 ? -3.170 3.267 -0.391 1.00 93.25 187 ALA A N 1
ATOM 1519 C CA . ALA A 1 187 ? -4.157 3.192 0.686 1.00 93.25 187 ALA A CA 1
ATOM 1520 C C . ALA A 1 187 ? -4.335 1.749 1.191 1.00 93.25 187 ALA A C 1
ATOM 1522 O O . ALA A 1 187 ? -4.385 1.503 2.397 1.00 93.25 187 ALA A O 1
ATOM 1523 N N . THR A 1 188 ? -4.352 0.787 0.266 1.00 91.25 188 THR A N 1
ATOM 1524 C CA . THR A 1 188 ? -4.379 -0.651 0.565 1.00 91.25 188 THR A CA 1
ATOM 1525 C C . THR A 1 188 ? -3.148 -1.082 1.358 1.00 91.25 188 THR A C 1
ATOM 1527 O O . THR A 1 188 ? -3.277 -1.764 2.378 1.00 91.25 188 THR A O 1
ATOM 1530 N N . ALA A 1 189 ? -1.958 -0.646 0.945 1.00 92.38 189 ALA A N 1
ATOM 1531 C CA . ALA A 1 189 ? -0.712 -0.949 1.636 1.00 92.38 189 ALA A CA 1
ATOM 1532 C C . ALA A 1 189 ? -0.631 -0.293 3.023 1.00 92.38 189 ALA A C 1
ATOM 1534 O O . ALA A 1 189 ? -0.187 -0.942 3.963 1.00 92.38 189 ALA A O 1
ATOM 1535 N N . MET A 1 190 ? -1.125 0.938 3.191 1.00 93.12 190 MET A N 1
ATOM 1536 C CA . MET A 1 190 ? -1.198 1.625 4.489 1.00 93.12 190 MET A CA 1
ATOM 1537 C C . MET A 1 190 ? -2.127 0.897 5.468 1.00 93.12 190 MET A C 1
ATOM 1539 O O . MET A 1 190 ? -1.768 0.678 6.625 1.00 93.12 190 MET A O 1
ATOM 1543 N N . LEU A 1 191 ? -3.306 0.465 5.010 1.00 90.50 191 LEU A N 1
ATOM 1544 C CA . LEU A 1 191 ? -4.223 -0.347 5.816 1.00 90.50 191 LEU A CA 1
ATOM 1545 C C . LEU A 1 191 ? -3.608 -1.704 6.175 1.00 90.50 191 LEU A C 1
ATOM 1547 O O . LEU A 1 191 ? -3.691 -2.138 7.326 1.00 90.50 191 LEU A O 1
ATOM 1551 N N . THR A 1 192 ? -2.928 -2.334 5.217 1.00 88.88 192 THR A N 1
ATOM 1552 C CA . THR A 1 192 ? -2.219 -3.602 5.427 1.00 88.88 192 THR A CA 1
ATOM 1553 C C . THR A 1 192 ? -1.089 -3.447 6.447 1.00 88.88 192 THR A C 1
ATOM 1555 O O . THR A 1 192 ? -0.998 -4.251 7.373 1.00 88.88 192 THR A O 1
ATOM 1558 N N . ALA A 1 193 ? -0.286 -2.381 6.351 1.00 87.12 193 ALA A N 1
ATOM 1559 C CA . ALA A 1 193 ? 0.772 -2.029 7.304 1.00 87.12 193 ALA A CA 1
ATOM 1560 C C . ALA A 1 193 ? 0.228 -1.792 8.718 1.00 87.12 193 ALA A C 1
ATOM 1562 O O . ALA A 1 193 ? 0.899 -2.077 9.706 1.00 87.12 193 ALA A O 1
ATOM 1563 N N . ALA A 1 194 ? -1.013 -1.322 8.817 1.00 83.00 194 ALA A N 1
ATOM 1564 C CA . ALA A 1 194 ? -1.709 -1.151 10.078 1.00 83.00 194 ALA A CA 1
ATOM 1565 C C . ALA A 1 194 ? -2.317 -2.458 10.632 1.00 83.00 194 ALA A C 1
ATOM 1567 O O . ALA A 1 194 ? -2.810 -2.481 11.761 1.00 83.00 194 ALA A O 1
ATOM 1568 N N . GLY A 1 195 ? -2.259 -3.550 9.864 1.00 81.25 195 GLY A N 1
ATOM 1569 C CA . GLY A 1 195 ? -2.727 -4.885 10.230 1.00 81.25 195 GLY A CA 1
ATOM 1570 C C . GLY A 1 195 ? -4.102 -5.252 9.667 1.00 81.25 195 GLY A C 1
ATOM 1571 O O . GLY A 1 195 ? -4.608 -6.328 9.985 1.00 81.25 195 GLY A O 1
ATOM 1572 N N . VAL A 1 196 ? -4.726 -4.398 8.851 1.00 84.62 196 VAL A N 1
ATOM 1573 C CA . VAL A 1 196 ? -6.021 -4.670 8.209 1.00 84.62 196 VAL A CA 1
ATOM 1574 C C . VAL A 1 196 ? -5.795 -5.519 6.961 1.00 84.62 196 VAL A C 1
ATOM 1576 O O . VAL A 1 196 ? -5.267 -5.042 5.961 1.00 84.62 196 VAL A O 1
ATOM 1579 N N . LYS A 1 197 ? -6.201 -6.788 7.010 1.00 77.25 197 LYS A N 1
ATOM 1580 C CA . LYS A 1 197 ? -5.928 -7.767 5.948 1.00 77.25 197 LYS A CA 1
ATOM 1581 C C . LYS A 1 197 ? -7.227 -8.170 5.266 1.00 77.25 197 LYS A C 1
ATOM 1583 O O . LYS A 1 197 ? -7.876 -9.124 5.684 1.00 77.25 197 LYS A O 1
ATOM 1588 N N . THR A 1 198 ? -7.609 -7.433 4.228 1.00 74.31 198 THR A N 1
ATOM 1589 C CA . THR A 1 198 ? -8.778 -7.750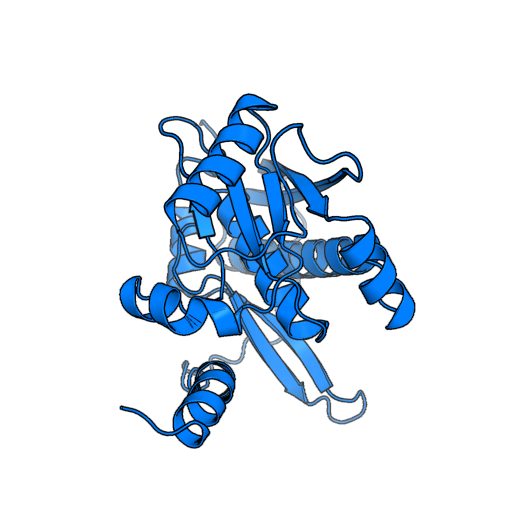 3.395 1.00 74.31 198 THR A CA 1
ATOM 1590 C C . THR A 1 198 ? -8.359 -7.750 1.922 1.00 74.31 198 THR A C 1
ATOM 1592 O O . THR A 1 198 ? -7.477 -6.970 1.568 1.00 74.31 198 THR A O 1
ATOM 1595 N N . PRO A 1 199 ? -8.951 -8.593 1.053 1.00 68.56 199 PRO A N 1
ATOM 1596 C CA . PRO A 1 199 ? -8.584 -8.655 -0.369 1.00 68.56 199 PRO A CA 1
ATOM 1597 C C . PRO A 1 199 ? -8.846 -7.367 -1.168 1.00 68.56 199 PRO A C 1
ATOM 1599 O O . PRO A 1 199 ? -8.309 -7.205 -2.265 1.00 68.56 199 PRO A O 1
ATOM 1602 N N . ALA A 1 200 ? -9.709 -6.487 -0.653 1.00 70.69 200 ALA A N 1
ATOM 1603 C CA . ALA A 1 200 ? -10.080 -5.213 -1.260 1.00 70.69 200 ALA A CA 1
ATOM 1604 C C . ALA A 1 200 ? -10.438 -4.220 -0.143 1.00 70.69 200 ALA A C 1
ATOM 1606 O O . ALA A 1 200 ? -11.618 -4.025 0.174 1.00 70.69 200 ALA A O 1
ATOM 1607 N N . PRO A 1 201 ? -9.431 -3.635 0.526 1.00 69.50 201 PRO A N 1
ATOM 1608 C CA . PRO A 1 201 ? -9.704 -2.848 1.714 1.00 69.50 201 PRO A CA 1
ATOM 1609 C C . PRO A 1 201 ? -10.260 -1.458 1.389 1.00 69.50 201 PRO A C 1
ATOM 1611 O O . PRO A 1 201 ? -10.905 -0.822 2.222 1.00 69.50 201 PRO A O 1
ATOM 1614 N N . VAL A 1 202 ? -10.033 -1.001 0.158 1.00 80.50 202 VAL A N 1
ATOM 1615 C CA . VAL A 1 202 ? -10.418 0.320 -0.318 1.00 80.50 202 VAL A CA 1
ATOM 1616 C C . VAL A 1 202 ? -11.128 0.210 -1.659 1.00 80.50 202 VAL A C 1
ATOM 1618 O O . VAL A 1 202 ? -10.684 -0.514 -2.547 1.00 80.50 202 VAL A O 1
ATOM 1621 N N . LEU A 1 203 ? -12.196 0.986 -1.808 1.00 76.75 203 LEU A N 1
ATOM 1622 C CA . LEU A 1 203 ? -12.861 1.279 -3.068 1.00 76.75 203 LEU A CA 1
ATOM 1623 C C . LEU A 1 203 ? -12.636 2.757 -3.395 1.00 76.75 203 LEU A C 1
ATOM 1625 O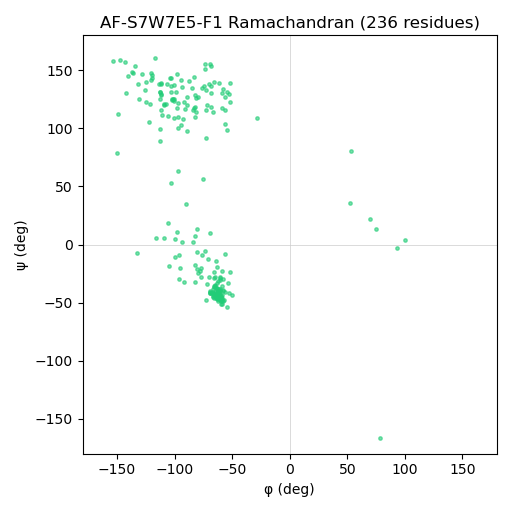 O . LEU A 1 203 ? -12.723 3.607 -2.508 1.00 76.75 203 LEU A O 1
ATOM 1629 N N . PHE A 1 204 ? -12.352 3.073 -4.654 1.00 73.81 204 PHE A N 1
ATOM 1630 C CA . PHE A 1 204 ? -12.344 4.455 -5.129 1.00 73.81 204 PHE A CA 1
ATOM 1631 C C . PHE A 1 204 ? -13.633 4.702 -5.890 1.00 73.81 204 PHE A C 1
ATOM 1633 O O . PHE A 1 204 ? -13.953 3.962 -6.815 1.00 73.81 204 PHE A O 1
ATOM 1640 N N . GLN A 1 205 ? -14.366 5.735 -5.490 1.00 71.94 205 GLN A N 1
ATOM 1641 C CA . GLN A 1 205 ? -15.547 6.167 -6.217 1.00 71.94 205 GLN A CA 1
ATOM 1642 C C . GLN A 1 205 ? -15.296 7.527 -6.851 1.00 71.94 205 GLN A C 1
ATOM 1644 O O . GLN A 1 205 ? -14.867 8.469 -6.179 1.00 71.94 205 GLN A O 1
ATOM 1649 N N . GLU A 1 206 ? -15.600 7.610 -8.140 1.00 68.88 206 GLU A N 1
ATOM 1650 C CA . GLU A 1 206 ? -15.762 8.873 -8.841 1.00 68.88 206 GLU A CA 1
ATOM 1651 C C . GLU A 1 206 ? -17.077 9.518 -8.402 1.00 68.88 206 GLU A C 1
ATOM 1653 O O . GLU A 1 206 ? -18.166 8.983 -8.610 1.00 68.88 206 GLU A O 1
ATOM 1658 N N . ILE A 1 207 ? -16.967 10.668 -7.753 1.00 71.44 207 ILE A N 1
ATOM 1659 C CA . ILE A 1 207 ? -18.080 11.541 -7.421 1.00 71.44 207 ILE A CA 1
ATOM 1660 C C . ILE A 1 207 ? -18.053 12.658 -8.459 1.00 71.44 207 ILE A C 1
ATOM 1662 O O . ILE A 1 207 ? -17.149 13.503 -8.462 1.00 71.44 207 ILE A O 1
ATOM 1666 N N . GLN A 1 208 ? -19.027 12.636 -9.367 1.00 64.81 208 GLN A N 1
ATOM 1667 C CA . GLN A 1 208 ? -19.274 13.763 -10.259 1.00 64.81 208 GLN A CA 1
ATOM 1668 C C . GLN A 1 208 ? -19.796 14.928 -9.416 1.00 64.81 208 GLN A C 1
ATOM 1670 O O . GLN A 1 208 ? -20.816 14.797 -8.744 1.00 64.81 208 GLN A O 1
ATOM 1675 N N . GLY A 1 209 ? -19.058 16.037 -9.399 1.00 58.16 209 GLY A N 1
ATOM 1676 C CA . GLY A 1 209 ? -19.566 17.298 -8.874 1.00 58.16 209 GLY A CA 1
ATOM 1677 C C . GLY A 1 209 ? -20.283 18.066 -9.979 1.00 58.16 209 GLY A C 1
ATOM 1678 O O . GLY A 1 209 ? -19.783 18.099 -11.102 1.00 58.16 209 GLY A O 1
ATOM 1679 N N . ASP A 1 210 ? -21.401 18.711 -9.643 1.00 52.34 210 ASP A N 1
ATOM 1680 C CA . ASP A 1 210 ? -22.222 19.456 -10.608 1.00 52.34 210 ASP A CA 1
ATOM 1681 C C . ASP A 1 210 ? -21.452 20.612 -11.287 1.00 52.34 210 ASP A C 1
ATOM 1683 O O . ASP A 1 210 ? -21.712 20.894 -12.451 1.00 52.34 210 ASP A O 1
ATOM 1687 N N . ASP A 1 211 ? -20.435 21.194 -10.624 1.00 56.25 211 ASP A N 1
ATOM 1688 C CA . ASP A 1 211 ? -19.615 22.301 -11.166 1.00 56.25 211 ASP A CA 1
ATOM 1689 C C . ASP A 1 211 ? -18.080 22.128 -11.013 1.00 56.25 211 ASP A C 1
ATOM 1691 O O . ASP A 1 211 ? -17.304 22.925 -11.540 1.00 56.25 211 ASP A O 1
ATOM 1695 N N . ALA A 1 212 ? -17.598 21.104 -10.292 1.00 55.50 212 ALA A N 1
ATOM 1696 C CA . ALA A 1 212 ? -16.191 20.996 -9.850 1.00 55.50 212 ALA A CA 1
ATOM 1697 C C . ALA A 1 212 ? -15.359 19.903 -10.558 1.00 55.50 212 ALA A C 1
ATOM 1699 O O . ALA A 1 212 ? -14.201 19.666 -10.202 1.00 55.50 212 ALA A O 1
ATOM 1700 N N . GLY A 1 213 ? -15.925 19.236 -11.566 1.00 61.47 213 GLY A N 1
ATOM 1701 C CA . GLY A 1 213 ? -15.297 18.094 -12.233 1.00 61.47 213 GLY A CA 1
ATOM 1702 C C . GLY A 1 213 ? -15.409 16.785 -11.438 1.00 61.47 213 GLY A C 1
ATOM 1703 O O . GLY A 1 213 ? -16.200 16.662 -10.502 1.00 61.47 213 GLY A O 1
ATOM 1704 N N . VAL A 1 214 ? -14.637 15.771 -11.843 1.00 66.81 214 VAL A N 1
ATOM 1705 C CA . VAL A 1 214 ? -14.653 14.436 -11.221 1.00 66.81 214 VAL A CA 1
ATOM 1706 C C . VAL A 1 214 ? -13.755 14.428 -9.986 1.00 66.81 214 VAL A C 1
ATOM 1708 O O . VAL A 1 214 ? -12.538 14.608 -10.077 1.00 66.81 214 VAL A O 1
ATOM 1711 N N . THR A 1 215 ? -14.345 14.183 -8.818 1.00 68.50 215 THR A N 1
ATOM 1712 C CA . THR A 1 215 ? -13.607 14.008 -7.562 1.00 68.50 215 THR A CA 1
ATOM 1713 C C . THR A 1 215 ? -13.528 12.532 -7.195 1.00 68.50 215 THR A C 1
ATOM 1715 O O . THR A 1 215 ? -14.455 11.771 -7.433 1.00 68.50 215 THR A O 1
ATOM 1718 N N . HIS A 1 216 ? -12.403 12.102 -6.624 1.00 71.38 216 HIS A N 1
ATOM 1719 C CA . HIS A 1 216 ? -12.201 10.707 -6.227 1.00 71.38 216 HIS A CA 1
ATOM 1720 C C . HIS A 1 216 ? -12.208 10.593 -4.704 1.00 71.38 216 HIS A C 1
ATOM 1722 O O . HIS A 1 216 ? -11.349 11.194 -4.035 1.00 71.38 216 HIS A O 1
ATOM 1728 N N . ALA A 1 217 ? -13.144 9.803 -4.178 1.00 77.69 217 ALA A N 1
ATOM 1729 C CA . ALA A 1 217 ? -13.281 9.516 -2.756 1.00 77.69 217 ALA A CA 1
ATOM 1730 C C . ALA A 1 217 ? -12.821 8.092 -2.422 1.00 77.69 217 ALA A C 1
ATOM 1732 O O . ALA A 1 217 ? -13.137 7.136 -3.131 1.00 77.69 217 ALA A O 1
ATOM 1733 N N . ILE A 1 218 ? -12.095 7.970 -1.309 1.00 83.31 218 ILE A N 1
ATOM 1734 C CA . ILE A 1 218 ? -11.709 6.695 -0.701 1.00 83.31 218 ILE A CA 1
ATOM 1735 C C . ILE A 1 218 ? -12.903 6.196 0.113 1.00 83.31 218 ILE A C 1
ATOM 1737 O O . ILE A 1 218 ? -13.410 6.910 0.975 1.00 83.31 218 ILE A O 1
ATOM 1741 N N . ARG A 1 219 ? -13.349 4.966 -0.135 1.00 84.50 219 ARG A N 1
ATOM 1742 C CA . ARG A 1 219 ? -14.353 4.271 0.674 1.00 84.50 219 ARG A CA 1
ATOM 1743 C C . ARG A 1 219 ? -13.769 2.985 1.233 1.00 84.50 219 ARG A C 1
ATOM 1745 O O . ARG A 1 219 ? -13.011 2.295 0.560 1.00 84.50 219 ARG A O 1
ATOM 1752 N N . LEU A 1 220 ? -14.131 2.669 2.470 1.00 85.56 220 LEU A N 1
ATOM 1753 C CA . LEU A 1 220 ? -13.753 1.419 3.122 1.00 85.56 220 LEU A CA 1
ATOM 1754 C C . LEU A 1 220 ? -14.870 0.401 2.921 1.00 85.56 220 LEU A C 1
ATOM 1756 O O . LEU A 1 220 ? -16.046 0.756 2.994 1.00 85.56 220 LEU A O 1
ATOM 1760 N N . THR A 1 221 ? -14.507 -0.855 2.693 1.00 84.38 221 THR A N 1
ATOM 1761 C CA . THR A 1 221 ? -15.475 -1.958 2.688 1.00 84.38 221 THR A CA 1
ATOM 1762 C C . THR A 1 221 ? -15.931 -2.286 4.111 1.00 84.38 221 THR A C 1
ATOM 1764 O O . THR A 1 221 ? -15.197 -2.041 5.071 1.00 84.38 221 THR A O 1
ATOM 1767 N N . ASP A 1 222 ? -17.118 -2.871 4.272 1.00 83.81 222 ASP A N 1
ATOM 1768 C CA . ASP A 1 222 ? -17.649 -3.222 5.600 1.00 83.81 222 ASP A CA 1
ATOM 1769 C C . ASP A 1 222 ? -16.707 -4.167 6.367 1.00 83.81 222 ASP A C 1
ATOM 1771 O O . ASP A 1 222 ? -16.452 -3.969 7.556 1.00 83.81 222 ASP A O 1
ATOM 1775 N N . ASP A 1 223 ? -16.097 -5.130 5.666 1.00 84.44 223 ASP A N 1
ATOM 1776 C CA . ASP A 1 223 ? -15.079 -6.028 6.226 1.00 84.44 223 ASP A CA 1
ATOM 1777 C C . ASP A 1 223 ? -13.854 -5.266 6.742 1.00 84.44 223 ASP A C 1
ATOM 1779 O O . ASP A 1 223 ? -13.292 -5.603 7.784 1.00 84.44 223 ASP A O 1
ATOM 1783 N N . THR A 1 224 ? -13.450 -4.210 6.035 1.00 86.12 224 THR A N 1
ATOM 1784 C CA . THR A 1 224 ? -12.336 -3.345 6.435 1.00 86.12 224 THR A CA 1
ATOM 1785 C C . THR A 1 224 ? -12.664 -2.572 7.692 1.00 86.12 224 THR A C 1
ATOM 1787 O O . THR A 1 224 ? -11.851 -2.535 8.611 1.00 86.12 224 THR A O 1
ATOM 1790 N N . VAL A 1 225 ? -13.861 -1.990 7.762 1.00 85.56 225 VAL A N 1
ATOM 1791 C CA . VAL A 1 225 ? -14.326 -1.268 8.950 1.00 85.56 225 VAL A CA 1
ATOM 1792 C C . VAL A 1 225 ? -14.365 -2.204 10.153 1.00 85.56 225 VAL A C 1
ATOM 1794 O O . VAL A 1 225 ? -13.811 -1.873 11.201 1.00 85.56 225 VAL A O 1
ATOM 1797 N N . ARG A 1 226 ? -14.941 -3.400 9.987 1.00 85.06 226 ARG A N 1
ATOM 1798 C CA . ARG A 1 226 ? -14.987 -4.417 11.039 1.00 85.06 226 ARG A CA 1
ATOM 1799 C C . ARG A 1 226 ? -13.587 -4.810 11.499 1.00 85.06 226 ARG A C 1
ATOM 1801 O O . ARG A 1 226 ? -13.321 -4.827 12.694 1.00 85.06 226 ARG A O 1
ATOM 1808 N N . LEU A 1 227 ? -12.668 -5.059 10.567 1.00 85.19 227 LEU A N 1
ATOM 1809 C CA . LEU A 1 227 ? -11.290 -5.397 10.907 1.00 85.19 227 LEU A CA 1
ATOM 1810 C C . LEU A 1 227 ? -10.555 -4.240 11.577 1.00 85.19 227 LEU A C 1
ATOM 1812 O O . LEU A 1 227 ? -9.777 -4.497 12.476 1.00 85.19 227 LEU A O 1
ATOM 1816 N N . ILE A 1 228 ? -10.788 -2.981 11.216 1.00 84.75 228 ILE A N 1
ATOM 1817 C CA . ILE A 1 228 ? -10.183 -1.847 11.933 1.00 84.75 228 ILE A CA 1
ATOM 1818 C C . ILE A 1 228 ? -10.632 -1.829 13.403 1.00 84.75 228 ILE A C 1
ATOM 1820 O O . ILE A 1 228 ? -9.816 -1.559 14.283 1.00 84.75 228 ILE A O 1
ATOM 1824 N N . ILE A 1 229 ? -11.904 -2.136 13.665 1.00 82.81 229 ILE A N 1
ATOM 1825 C CA . ILE A 1 229 ? -12.493 -2.140 15.011 1.00 82.81 229 ILE A CA 1
ATOM 1826 C C . ILE A 1 229 ? -12.010 -3.337 15.838 1.00 82.81 229 ILE A C 1
ATOM 1828 O O . ILE A 1 229 ? -11.596 -3.166 16.985 1.00 82.81 229 ILE A O 1
ATOM 1832 N N . ASP A 1 230 ? -12.054 -4.534 15.255 1.00 80.69 230 ASP A N 1
ATOM 1833 C CA . ASP A 1 230 ? -11.802 -5.799 15.956 1.00 80.69 230 ASP A CA 1
ATOM 1834 C C . ASP A 1 230 ? -10.310 -6.126 16.092 1.00 80.69 230 ASP A C 1
ATOM 1836 O O . ASP A 1 230 ? -9.918 -7.000 16.867 1.00 80.69 230 ASP A O 1
ATOM 1840 N N . ASN A 1 231 ? -9.452 -5.485 15.299 1.00 73.81 231 ASN A N 1
ATOM 1841 C CA . ASN A 1 231 ? -8.058 -5.878 15.212 1.00 73.81 231 ASN A CA 1
ATOM 1842 C C . ASN A 1 231 ? -7.295 -5.500 16.484 1.00 73.81 231 ASN A C 1
ATOM 1844 O O . ASN A 1 231 ? -7.138 -4.328 16.828 1.00 73.81 231 ASN A O 1
ATOM 1848 N N . SER A 1 232 ? -6.746 -6.520 17.148 1.00 69.56 232 SER A N 1
ATOM 1849 C CA . SER A 1 232 ? -5.920 -6.395 18.352 1.00 69.56 232 SER A CA 1
ATOM 1850 C C . SER A 1 232 ? -4.674 -5.541 18.138 1.00 69.56 232 SER A C 1
ATOM 1852 O O . SER A 1 232 ? -4.151 -4.974 19.087 1.00 69.56 232 SER A O 1
ATOM 1854 N N . CYS A 1 233 ? -4.213 -5.404 16.894 1.00 69.06 233 CYS A N 1
ATOM 1855 C CA . CYS A 1 233 ? -3.161 -4.464 16.546 1.00 69.06 233 CYS A CA 1
ATOM 1856 C C . CYS A 1 233 ? -3.600 -3.012 16.732 1.00 69.06 233 CYS A C 1
ATOM 1858 O O . CYS A 1 233 ? -2.749 -2.155 16.943 1.00 69.06 233 CYS A O 1
ATOM 1860 N N . PHE A 1 234 ? -4.892 -2.697 16.596 1.00 62.62 234 PHE A N 1
ATOM 1861 C CA . PHE A 1 234 ? -5.473 -1.366 16.810 1.00 62.62 234 PHE A CA 1
ATOM 1862 C C . PHE A 1 234 ? -6.067 -1.173 18.194 1.00 62.62 234 PHE A C 1
ATOM 1864 O O . PHE A 1 234 ? -6.044 -0.043 18.675 1.00 62.62 234 PHE A O 1
ATOM 1871 N N . ALA A 1 235 ? -6.572 -2.230 18.829 1.00 49.91 235 ALA A N 1
ATOM 1872 C CA . ALA A 1 235 ? -7.124 -2.143 20.169 1.00 49.91 235 ALA A CA 1
ATOM 1873 C C . ALA A 1 235 ? -6.082 -1.559 21.138 1.00 49.91 235 ALA A C 1
ATOM 1875 O O . ALA A 1 235 ? -5.032 -2.152 21.379 1.00 49.91 235 ALA A O 1
ATOM 1876 N N . SER A 1 236 ? -6.379 -0.376 21.687 1.00 42.22 236 SER A N 1
ATOM 1877 C CA . SER A 1 236 ? -5.623 0.171 22.810 1.00 42.22 236 SER A CA 1
ATOM 1878 C C . SER A 1 236 ? -5.656 -0.862 23.924 1.00 42.22 236 SER A C 1
ATOM 1880 O O . SER A 1 236 ? -6.741 -1.303 24.315 1.00 42.22 236 SER A O 1
ATOM 1882 N N . HIS A 1 237 ? -4.489 -1.238 24.443 1.00 36.03 237 HIS A N 1
ATOM 1883 C CA . HIS A 1 237 ? -4.436 -1.903 25.735 1.00 36.03 237 HIS A CA 1
ATOM 1884 C C . HIS A 1 237 ? -5.233 -1.039 26.726 1.00 36.03 237 HIS A C 1
ATOM 1886 O O . HIS A 1 237 ? -5.017 0.175 26.804 1.00 36.03 237 HIS A O 1
ATOM 1892 N N . LYS A 1 238 ? -6.242 -1.658 27.346 1.00 29.94 238 LYS A N 1
ATOM 1893 C CA . LYS A 1 238 ? -6.961 -1.104 28.495 1.00 29.94 238 LYS A CA 1
ATOM 1894 C C . LYS A 1 238 ? -6.026 -1.012 29.689 1.00 29.94 238 LYS A C 1
ATOM 1896 O O . LYS A 1 238 ? -5.201 -1.942 29.835 1.00 29.94 238 LYS A O 1
#

Nearest PDB structures (foldseek):
  3dsl-assembly1_B  TM=5.025E-01  e=7.623E-05  Bothrops jararaca
  9clp-assembly1_A  TM=4.805E-01  e=5.257E-04  Echis carinatus
  1wni-assembly1_A  TM=4.674E-01  e=1.338E-03  Protobothrops flavoviridis
  8ghp-assembly1_A  TM=4.270E-01  e=3.420E-01  Homo sapiens
  3esb-assembly1_A  TM=2.045E-01  e=4.387E-01  Fusarium vanettenii

pLDDT: mean 77.34, std 19.84, range [28.14, 96.06]

Organism: Spraguea lophii (strain 42_110) (NCBI:txid1358809)

Foldseek 3Di:
DDDPVVVVCLLVCLQVPVPPDDDPPPDDDPQDDQDPQAAEDEAEAEEEEEPVLQVLCVVLVHHPVVLLVVLQVQLQVQLQVLCVVVVHSYGYHYHYDYDNDQQPPDDLADDDQDVVSVQVSQVSVCVVPVQHAYEYERADDLSSNVVVCVVVVQSQRKDWDDDPPHLAIHIYHYRDSDSVSVSQRSNVRRLVRLNQDDSRQWRWDFDQDPPPGTDIHIHGDPSNSVCCVPPPSNDDDD

Mean predicted aligned error: 10.27 Å

Secondary structure (DSSP, 8-state):
---HHHHHHHHHHHHHSTT-S----------PPPPTT-EEEEEEEEEEE-HHHHHHHHHTT--HHHHHHHHHHHHHHHHHHHHHHTT--EEEEEEEEEESSPPTT--TT---S-HHHHHHHHHHHHHH-SSS-EEEEESS-GGGGHHHHHHTT-SSSEEEEE-TT-S-EEEEEE--SSHHHHHHHHHHHHHHHTT---SS-EEEEEEEETTTEEEEEEEE-HHHHHHHHH-TTTS---

InterPro domains:
  IPR031513 Spore wall protein [PF17018] (43-234)

Sequence (238 aa):
MFSLLELFLFVNYVFSRDLNVSNRDFNSAEIPSASKDTTMKIIFFRIFASKETIDELNIKGMDLNRIVQDTKHKLQETINSVLARLGHKMRIAFDYEVGLEVPMGINLNQCTPDVSEIANMLSIAYKADQNVPSILLLHCKSENYNQLFLQRNIRVPYFYFNLFPSCTTNTLIFYDPERVKLMVLLATAMLTAAGVKTPAPVLFQEIQGDDAGVTHAIRLTDDTVRLIIDNSCFASHK